Protein AF-A0A3E1QAW0-F1 (afdb_monomer_lite)

Organism: NCBI:txid387659

pLDDT: mean 72.99, std 16.0, range [41.44, 94.25]

Sequence (187 aa):
MKALLYLSSLFLLLCAGCNKDESNDSGGIPADYFLYFDISKVDGSFFENGSVELSDEMKMENGEIVPTGEIIHWVPMGKVEYLDDIDKTLTGTQCAGQSCLGDYIGFIFSMSPENIEYEEEDAYDINRYYLLRYQGDDTDTLRIRERFYTNPPSTDFTFFLNGQEKEILGEPTNFSLFSANYITIEK

Foldseek 3Di:
DDDDDDDDPPPDPDPPPDPPPPPPPVQAQWQFAFAWEQEAELVRHDDAFQQKWKWDWWDQDPNDTHRPDPDTDIFRWGWDQDDPDDRTTITFGADPDPPDPDRGTGDGDDTHRPDDPDDLVNWDWDWIKMWMAGPPGFIKIWIWIWTVNDVVIDIDIWIGGSNHTDDFPDDQPDDDSPRHGYTYYYD

Structure (mmCIF, N/CA/C/O backbone):
data_AF-A0A3E1QAW0-F1
#
_entry.id   AF-A0A3E1QAW0-F1
#
loop_
_atom_site.group_PDB
_atom_site.id
_atom_site.type_symbol
_atom_site.label_atom_id
_atom_site.label_alt_id
_atom_site.label_comp_id
_atom_site.label_asym_id
_atom_site.label_entity_id
_atom_site.label_seq_id
_atom_site.pdbx_PDB_ins_code
_atom_site.Cartn_x
_atom_site.Cartn_y
_atom_site.Cartn_z
_atom_site.occupancy
_atom_site.B_iso_or_equiv
_atom_site.auth_seq_id
_atom_site.auth_comp_id
_atom_site.auth_asym_id
_atom_site.auth_atom_id
_atom_site.pdbx_PDB_model_num
ATOM 1 N N . MET A 1 1 ? 32.879 -46.024 -75.382 1.00 41.44 1 MET A N 1
ATOM 2 C CA . MET A 1 1 ? 33.909 -45.976 -74.322 1.00 41.44 1 MET A CA 1
ATOM 3 C C . MET A 1 1 ? 33.810 -44.628 -73.620 1.00 41.44 1 MET A C 1
ATOM 5 O O . MET A 1 1 ? 33.945 -43.625 -74.297 1.00 41.44 1 MET A O 1
ATOM 9 N N . LYS A 1 2 ? 33.572 -44.661 -72.301 1.00 43.88 2 LYS A N 1
ATOM 10 C CA . LYS A 1 2 ? 33.827 -43.618 -71.284 1.00 43.88 2 LYS A CA 1
ATOM 11 C C . LYS A 1 2 ? 33.150 -42.238 -71.427 1.00 43.88 2 LYS A C 1
ATOM 13 O O . LYS A 1 2 ? 33.670 -41.358 -72.094 1.00 43.88 2 LYS A O 1
ATOM 18 N N . ALA A 1 3 ? 32.084 -42.047 -70.647 1.00 46.44 3 ALA A N 1
ATOM 19 C CA . ALA A 1 3 ? 31.726 -40.793 -69.964 1.00 46.44 3 ALA A CA 1
ATOM 20 C C . ALA A 1 3 ? 30.804 -41.171 -68.774 1.00 46.44 3 ALA A C 1
ATOM 22 O O . ALA A 1 3 ? 29.613 -41.377 -68.966 1.00 46.44 3 ALA A O 1
ATOM 23 N N . LEU A 1 4 ? 31.342 -41.695 -67.660 1.00 49.09 4 LEU A N 1
ATOM 24 C CA . LEU A 1 4 ? 31.594 -40.962 -66.397 1.00 49.09 4 LEU A CA 1
ATOM 25 C C . LEU A 1 4 ? 30.454 -39.965 -66.075 1.00 49.09 4 LEU A C 1
ATOM 27 O O . LEU A 1 4 ? 30.443 -38.881 -66.639 1.00 49.09 4 LEU A O 1
ATOM 31 N N . LEU A 1 5 ? 29.386 -40.312 -65.337 1.00 53.44 5 LEU A N 1
ATOM 32 C CA . LEU A 1 5 ? 29.296 -40.627 -63.890 1.00 53.44 5 LEU A CA 1
ATOM 33 C C . LEU A 1 5 ? 29.976 -39.584 -62.984 1.00 53.44 5 LEU A C 1
ATOM 35 O O . LEU A 1 5 ? 30.933 -39.920 -62.310 1.00 53.44 5 LEU A O 1
ATOM 39 N N . TYR A 1 6 ? 29.480 -38.342 -62.942 1.00 54.97 6 TYR A N 1
ATOM 40 C CA . TYR A 1 6 ? 29.741 -37.400 -61.837 1.00 54.97 6 TYR A CA 1
ATOM 41 C C . TYR A 1 6 ? 28.636 -36.337 -61.761 1.00 54.97 6 TYR A C 1
ATOM 43 O O . TYR A 1 6 ? 28.806 -35.222 -62.236 1.00 54.97 6 TYR A O 1
ATOM 51 N N . LEU A 1 7 ? 27.480 -36.674 -61.184 1.00 47.53 7 LEU A N 1
ATOM 52 C CA . LEU A 1 7 ? 26.478 -35.668 -60.806 1.00 47.53 7 LEU A CA 1
ATOM 53 C C . LEU A 1 7 ? 25.615 -36.180 -59.637 1.00 47.53 7 LEU A C 1
ATOM 55 O O . LEU A 1 7 ? 24.418 -36.385 -59.777 1.00 47.53 7 LEU A O 1
ATOM 59 N N . SER A 1 8 ? 26.238 -36.502 -58.497 1.00 49.78 8 SER A N 1
ATOM 60 C CA . SER A 1 8 ? 25.508 -37.049 -57.334 1.00 49.78 8 SER A CA 1
ATOM 61 C C . SER A 1 8 ? 26.132 -36.704 -55.972 1.00 49.78 8 SER A C 1
ATOM 63 O O . SER A 1 8 ? 25.894 -37.405 -54.992 1.00 49.78 8 SER A O 1
ATOM 65 N N . SER A 1 9 ? 26.947 -35.652 -55.869 1.00 49.22 9 SER A N 1
ATOM 66 C CA . SER A 1 9 ? 27.631 -35.331 -54.602 1.00 49.22 9 SER A CA 1
ATOM 67 C C . SER A 1 9 ? 27.619 -33.854 -54.205 1.00 49.22 9 SER A C 1
ATOM 69 O O . SER A 1 9 ? 28.276 -33.490 -53.237 1.00 49.22 9 SER A O 1
ATOM 71 N N . LEU A 1 10 ? 26.844 -32.999 -54.884 1.00 47.84 10 LEU A N 1
ATOM 72 C CA . LEU A 1 10 ? 26.818 -31.555 -54.611 1.00 47.84 10 LEU A CA 1
ATOM 73 C C . LEU A 1 10 ? 25.435 -31.036 -54.179 1.00 47.84 10 LEU A C 1
ATOM 75 O O . LEU A 1 10 ? 25.009 -29.970 -54.609 1.00 47.84 10 LEU A O 1
ATOM 79 N N . PHE A 1 11 ? 24.713 -31.801 -53.355 1.00 47.75 11 PHE A N 1
ATOM 80 C CA . PHE A 1 11 ? 23.412 -31.379 -52.807 1.00 47.75 11 PHE A CA 1
ATOM 81 C C . PHE A 1 11 ? 23.214 -31.776 -51.333 1.00 47.75 11 PHE A C 1
ATOM 83 O O . PHE A 1 11 ? 22.104 -32.058 -50.899 1.00 47.75 11 PHE A O 1
ATOM 90 N N . LEU A 1 12 ? 24.303 -31.835 -50.559 1.00 48.88 12 LEU A N 1
ATOM 91 C CA . LEU A 1 12 ? 24.291 -32.312 -49.166 1.00 48.88 12 LEU A CA 1
ATOM 92 C C . LEU A 1 12 ? 24.982 -31.352 -48.180 1.00 48.88 12 LEU A C 1
ATOM 94 O O . LEU A 1 12 ? 25.428 -31.768 -47.119 1.00 48.88 12 LEU A O 1
ATOM 98 N N . LEU A 1 13 ? 25.080 -30.062 -48.521 1.00 52.66 13 LEU A N 1
ATOM 99 C CA . LEU A 1 13 ? 25.842 -29.077 -47.735 1.00 52.66 13 LEU A CA 1
ATOM 100 C C . LEU A 1 13 ? 25.158 -27.702 -47.620 1.00 52.66 13 LEU A C 1
ATOM 102 O O . LEU A 1 13 ? 25.829 -26.677 -47.594 1.00 52.66 13 LEU A O 1
ATOM 106 N N . LEU A 1 14 ? 23.821 -27.667 -47.543 1.00 49.94 14 LEU A N 1
ATOM 107 C CA . LEU A 1 14 ? 23.064 -26.418 -47.329 1.00 49.94 14 LEU A CA 1
ATOM 108 C C . LEU A 1 14 ? 22.014 -26.476 -46.201 1.00 49.94 14 LEU A C 1
ATOM 110 O O . LEU A 1 14 ? 21.221 -25.553 -46.068 1.00 49.94 14 LEU A O 1
ATOM 114 N N . CYS A 1 15 ? 22.041 -27.492 -45.330 1.00 52.53 15 CYS A N 1
ATOM 115 C CA . CYS A 1 15 ? 21.180 -27.547 -44.133 1.00 52.53 15 CYS A CA 1
ATOM 116 C C . CYS A 1 15 ? 21.953 -27.357 -42.815 1.00 52.53 15 CYS A C 1
ATOM 118 O O . CYS A 1 15 ? 21.516 -27.834 -41.777 1.00 52.53 15 CYS A O 1
ATOM 120 N N . ALA A 1 16 ? 23.095 -26.664 -42.847 1.00 53.91 16 ALA A N 1
ATOM 121 C CA . ALA A 1 16 ? 23.785 -26.180 -41.644 1.00 53.91 16 ALA A CA 1
ATOM 122 C C . ALA A 1 16 ? 23.505 -24.681 -41.414 1.00 53.91 16 ALA A C 1
ATOM 124 O O . ALA A 1 16 ? 24.382 -23.920 -41.011 1.00 53.91 16 ALA A O 1
ATOM 125 N N . GLY A 1 17 ? 22.286 -24.242 -41.741 1.00 49.00 17 GLY A N 1
ATOM 126 C CA . GLY A 1 17 ? 21.801 -22.907 -41.417 1.00 49.00 17 GLY A CA 1
ATOM 127 C C . GLY A 1 17 ? 21.348 -22.876 -39.964 1.00 49.00 17 GLY A C 1
ATOM 128 O O . GLY A 1 17 ? 20.258 -23.342 -39.669 1.00 49.00 17 GLY A O 1
ATOM 129 N N . CYS A 1 18 ? 22.220 -22.355 -39.102 1.00 54.22 18 CYS A N 1
ATOM 130 C CA . CYS A 1 18 ? 21.931 -21.785 -37.787 1.00 54.22 18 CYS A CA 1
ATOM 131 C C . CYS A 1 18 ? 20.860 -22.499 -36.943 1.00 54.22 18 CYS A C 1
ATOM 133 O O . CYS A 1 18 ? 19.718 -22.051 -36.880 1.00 54.22 18 CYS A O 1
ATOM 135 N N . ASN A 1 19 ? 21.293 -23.461 -36.122 1.00 50.31 19 ASN A N 1
ATOM 136 C CA . ASN A 1 19 ? 20.816 -23.456 -34.739 1.00 50.31 19 ASN A CA 1
ATOM 137 C C . ASN A 1 19 ? 21.367 -22.166 -34.124 1.00 50.31 19 ASN A C 1
ATOM 139 O O . ASN A 1 19 ? 22.487 -22.142 -33.620 1.00 50.31 19 ASN A O 1
ATOM 143 N N . LYS A 1 20 ? 20.644 -21.053 -34.287 1.00 49.47 20 LYS A N 1
ATOM 144 C CA . LYS A 1 20 ? 20.780 -19.966 -33.329 1.00 49.47 20 LYS A CA 1
ATOM 145 C C . LYS A 1 20 ? 20.256 -20.592 -32.054 1.00 49.47 20 LYS A C 1
ATOM 147 O O . LYS A 1 20 ? 19.090 -20.977 -32.038 1.00 49.47 20 LYS A O 1
ATOM 152 N N . ASP A 1 21 ? 21.154 -20.820 -31.103 1.00 49.91 21 ASP A N 1
ATOM 153 C CA . ASP A 1 21 ? 20.799 -21.202 -29.750 1.00 49.91 21 ASP A CA 1
ATOM 154 C C . ASP A 1 21 ? 19.584 -20.355 -29.368 1.00 49.91 21 ASP A C 1
ATOM 156 O O . ASP A 1 21 ? 19.671 -19.127 -29.288 1.00 49.91 21 ASP A O 1
ATOM 160 N N . GLU A 1 22 ? 18.418 -20.997 -29.282 1.00 46.72 22 GLU A N 1
ATOM 161 C CA . GLU A 1 22 ? 17.308 -20.439 -28.535 1.00 46.72 22 GLU A CA 1
ATOM 162 C C . GLU A 1 22 ? 17.886 -20.345 -27.131 1.00 46.72 22 GLU A C 1
ATOM 164 O O . GLU A 1 22 ? 18.025 -21.359 -26.439 1.00 46.72 22 GLU A O 1
ATOM 169 N N . SER A 1 23 ? 18.367 -19.153 -26.760 1.00 51.06 23 SER A N 1
ATOM 170 C CA . SER A 1 23 ? 18.580 -18.856 -25.363 1.00 51.06 23 SER A CA 1
ATOM 171 C C . SER A 1 23 ? 17.227 -19.137 -24.740 1.00 51.06 23 SER A C 1
ATOM 173 O O . SER A 1 23 ? 16.243 -18.435 -24.966 1.00 51.06 23 SER A O 1
ATOM 175 N N . ASN A 1 24 ? 17.153 -20.238 -23.999 1.00 45.94 24 ASN A N 1
ATOM 176 C CA . ASN A 1 24 ? 16.204 -20.337 -22.919 1.00 45.94 24 ASN A CA 1
ATOM 177 C C . ASN A 1 24 ? 16.652 -19.271 -21.916 1.00 45.94 24 ASN A C 1
ATOM 179 O O . ASN A 1 24 ? 17.194 -19.600 -20.864 1.00 45.94 24 ASN A O 1
ATOM 183 N N . ASP A 1 25 ? 16.441 -17.997 -22.252 1.00 50.78 25 ASP A N 1
ATOM 184 C CA . ASP A 1 25 ? 16.123 -16.995 -21.259 1.00 50.78 25 ASP A CA 1
ATOM 185 C C . ASP A 1 25 ? 14.795 -17.474 -20.696 1.00 50.78 25 ASP A C 1
ATOM 187 O O . ASP A 1 25 ? 13.708 -17.079 -21.118 1.00 50.78 25 ASP A O 1
ATOM 191 N N . SER A 1 26 ? 14.883 -18.454 -19.795 1.00 46.16 26 SER A N 1
ATOM 192 C CA . SER A 1 26 ? 13.830 -18.732 -18.851 1.00 46.16 26 SER A CA 1
ATOM 193 C C . SER A 1 26 ? 13.758 -17.466 -18.019 1.00 46.16 26 SER A C 1
ATOM 195 O O . SER A 1 26 ? 14.411 -17.383 -16.979 1.00 46.16 26 SER A O 1
ATOM 197 N N . GLY A 1 27 ? 13.058 -16.452 -18.543 1.00 49.91 27 GLY A N 1
ATOM 198 C CA . GLY A 1 27 ? 12.677 -15.273 -17.789 1.00 49.91 27 GLY A CA 1
ATOM 199 C C . GLY A 1 27 ? 12.203 -15.802 -16.451 1.00 49.91 27 GLY A C 1
ATOM 200 O O . GLY A 1 27 ? 11.361 -16.708 -16.425 1.00 49.91 27 GLY A O 1
ATOM 201 N N . GLY A 1 28 ? 12.894 -15.398 -15.384 1.00 55.38 28 GLY A N 1
ATOM 202 C CA . GLY A 1 28 ? 12.728 -16.012 -14.078 1.00 55.38 28 GLY A CA 1
ATOM 203 C C . GLY A 1 28 ? 11.257 -16.051 -13.688 1.00 55.38 28 GLY A C 1
ATOM 204 O O . GLY A 1 28 ? 10.442 -15.267 -14.184 1.00 55.38 28 GLY A O 1
ATOM 205 N N . ILE A 1 29 ? 10.904 -16.985 -12.806 1.00 57.28 29 ILE A N 1
ATOM 206 C CA . ILE A 1 29 ? 9.557 -17.009 -12.237 1.00 57.28 29 ILE A CA 1
ATOM 207 C C . ILE A 1 29 ? 9.310 -15.615 -11.636 1.00 57.28 29 ILE A C 1
ATOM 209 O O . ILE A 1 29 ? 10.170 -15.141 -10.892 1.00 57.28 29 ILE A O 1
ATOM 213 N N . PRO A 1 30 ? 8.214 -14.921 -11.995 1.00 62.06 30 PRO A N 1
ATOM 214 C CA . PRO A 1 30 ? 7.928 -13.623 -11.410 1.00 62.06 30 PRO A CA 1
ATOM 215 C C . PRO A 1 30 ? 7.788 -13.788 -9.898 1.00 62.06 30 PRO A C 1
ATOM 217 O O . PRO A 1 30 ? 7.033 -14.643 -9.431 1.00 62.06 30 PRO A O 1
ATOM 220 N N . ALA A 1 31 ? 8.546 -12.993 -9.152 1.00 70.75 31 ALA A N 1
ATOM 221 C CA . ALA A 1 31 ? 8.436 -12.934 -7.708 1.00 70.75 31 ALA A CA 1
ATOM 222 C C . ALA A 1 31 ? 7.294 -11.990 -7.334 1.00 70.75 31 ALA A C 1
ATOM 224 O O . ALA A 1 31 ? 7.283 -10.831 -7.758 1.00 70.75 31 ALA A O 1
ATOM 225 N N . ASP A 1 32 ? 6.357 -12.487 -6.529 1.00 74.50 32 ASP A N 1
ATOM 226 C CA . ASP A 1 32 ? 5.313 -11.665 -5.924 1.00 74.50 32 ASP A CA 1
ATOM 227 C C . ASP A 1 32 ? 5.876 -10.983 -4.676 1.00 74.50 32 ASP A C 1
ATOM 229 O O . ASP A 1 32 ? 6.284 -11.643 -3.716 1.00 74.50 32 ASP A O 1
ATOM 233 N N . TYR A 1 33 ? 5.872 -9.651 -4.669 1.00 77.62 33 TYR A N 1
ATOM 234 C CA . TYR A 1 33 ? 6.281 -8.879 -3.501 1.00 77.62 33 TYR A CA 1
ATOM 235 C C . TYR A 1 33 ? 5.061 -8.473 -2.685 1.00 77.62 33 TYR A C 1
ATOM 237 O O . TYR A 1 33 ? 4.184 -7.744 -3.157 1.00 77.62 33 TYR A O 1
ATOM 245 N N . PHE A 1 34 ? 5.035 -8.928 -1.433 1.00 79.25 34 PHE A N 1
ATOM 246 C CA . PHE A 1 34 ? 3.945 -8.677 -0.499 1.00 79.25 34 PHE A CA 1
ATOM 247 C C . PHE A 1 34 ? 4.233 -7.463 0.393 1.00 79.25 34 PHE A C 1
ATOM 249 O O . PHE A 1 34 ? 5.310 -7.333 0.988 1.00 79.25 34 PHE A O 1
ATOM 256 N N . LEU A 1 35 ? 3.229 -6.602 0.517 1.00 80.44 35 LEU A N 1
ATOM 257 C CA . LEU A 1 35 ? 3.166 -5.460 1.417 1.00 80.44 35 LEU A CA 1
ATOM 258 C C . LEU A 1 35 ? 2.133 -5.720 2.512 1.00 80.44 35 LEU A C 1
ATOM 260 O O . LEU A 1 35 ? 0.981 -6.053 2.241 1.00 80.44 35 LEU A O 1
ATOM 264 N N . TYR A 1 36 ? 2.547 -5.531 3.753 1.00 81.00 36 TYR A N 1
ATOM 265 C CA . TYR A 1 36 ? 1.729 -5.646 4.946 1.00 81.00 36 TYR A CA 1
ATOM 266 C C . TYR A 1 36 ? 1.620 -4.276 5.609 1.00 81.00 36 TYR A C 1
ATOM 268 O O . TYR A 1 36 ? 2.594 -3.526 5.697 1.00 81.00 36 TYR A O 1
ATOM 276 N N . PHE A 1 37 ? 0.431 -3.952 6.104 1.00 80.19 37 PHE A N 1
ATOM 277 C CA . PHE A 1 37 ? 0.182 -2.677 6.767 1.00 80.19 37 PHE A CA 1
ATOM 278 C C . PHE A 1 37 ? 0.018 -2.889 8.271 1.00 80.19 37 PHE A C 1
ATOM 280 O O . PHE A 1 37 ? -0.872 -3.614 8.694 1.00 80.19 37 PHE A O 1
ATOM 287 N N . ASP A 1 38 ? 0.839 -2.248 9.086 1.00 81.19 38 ASP A N 1
ATOM 288 C CA . ASP A 1 38 ? 0.678 -2.175 10.539 1.00 81.19 38 ASP A CA 1
ATOM 289 C C . ASP A 1 38 ? -0.088 -0.880 10.852 1.00 81.19 38 ASP A C 1
ATOM 291 O O . ASP A 1 38 ? 0.496 0.197 10.971 1.00 81.19 38 ASP A O 1
ATOM 295 N N . ILE A 1 39 ? -1.423 -0.960 10.840 1.00 80.12 39 ILE A N 1
ATOM 296 C CA . ILE A 1 39 ? -2.302 0.205 11.013 1.00 80.12 39 ILE A CA 1
ATOM 297 C C . ILE A 1 39 ? -2.907 0.170 12.413 1.00 80.12 39 ILE A C 1
ATOM 299 O O . ILE A 1 39 ? -3.701 -0.719 12.741 1.00 80.12 39 ILE A O 1
ATOM 303 N N . SER A 1 40 ? -2.585 1.176 13.217 1.00 80.19 40 SER A N 1
ATOM 304 C CA . SER A 1 40 ? -3.136 1.372 14.554 1.00 80.19 40 SER A CA 1
ATOM 305 C C . SER A 1 40 ? -3.895 2.691 14.637 1.00 80.19 40 SER A C 1
ATOM 307 O O . SER A 1 40 ? -3.643 3.640 13.892 1.00 80.19 40 SER A O 1
ATOM 309 N N . LYS A 1 41 ? -4.866 2.752 15.545 1.00 83.56 41 LYS A N 1
ATOM 310 C CA . LYS A 1 41 ? -5.509 4.012 15.907 1.00 83.56 41 LYS A CA 1
ATOM 311 C C . LYS A 1 41 ? -4.603 4.794 16.860 1.00 83.56 41 LYS A C 1
ATOM 313 O O . LYS A 1 41 ? -3.810 4.197 17.584 1.00 83.56 41 LYS A O 1
ATOM 318 N N . VAL A 1 42 ? -4.774 6.111 16.948 1.00 82.31 42 VAL A N 1
ATOM 319 C CA . VAL A 1 42 ? -4.039 7.004 17.870 1.00 82.31 42 VAL A CA 1
ATOM 320 C C . VAL A 1 42 ? -4.149 6.564 19.336 1.00 82.31 42 VAL A C 1
ATOM 322 O O . VAL A 1 42 ? -3.255 6.831 20.135 1.00 82.31 42 VAL A O 1
ATOM 325 N N . ASP A 1 43 ? -5.229 5.877 19.712 1.00 82.56 43 ASP A N 1
ATOM 326 C CA . ASP A 1 43 ? -5.406 5.317 21.058 1.00 82.56 43 ASP A CA 1
ATOM 327 C C . ASP A 1 43 ? -4.683 3.971 21.282 1.00 82.56 43 ASP A C 1
ATOM 329 O O . ASP A 1 43 ? -4.780 3.390 22.364 1.00 82.56 43 ASP A O 1
ATOM 333 N N . GLY A 1 44 ? -3.957 3.477 20.276 1.00 78.06 44 GLY A N 1
ATOM 334 C CA . GLY A 1 44 ? -3.250 2.199 20.268 1.00 78.06 44 GLY A CA 1
ATOM 335 C C . GLY A 1 44 ? -4.143 0.987 19.996 1.00 78.06 44 GLY A C 1
ATOM 336 O O . GLY A 1 44 ? -3.643 -0.138 19.979 1.00 78.06 44 GLY A O 1
ATOM 337 N N . SER A 1 45 ? -5.453 1.174 19.796 1.00 80.38 45 SER A N 1
ATOM 338 C CA . SER A 1 45 ? -6.351 0.087 19.406 1.00 80.38 45 SER A CA 1
ATOM 339 C C . SER A 1 45 ? -6.230 -0.243 17.918 1.00 80.38 45 SER A C 1
ATOM 341 O O . SER A 1 45 ? -5.769 0.557 17.105 1.00 80.38 45 SER A O 1
ATOM 343 N N . PHE A 1 46 ? -6.668 -1.444 17.550 1.00 79.12 46 PHE A N 1
ATOM 344 C CA . PHE A 1 46 ? -6.631 -1.909 16.168 1.00 79.12 46 PHE A CA 1
ATOM 345 C C . PHE A 1 46 ? -7.947 -1.628 15.436 1.00 79.12 46 PHE A C 1
ATOM 347 O O . PHE A 1 46 ? -9.004 -1.395 16.037 1.00 79.12 46 PHE A O 1
ATOM 354 N N . PHE A 1 47 ? -7.873 -1.658 14.111 1.00 83.94 47 PHE A N 1
ATOM 355 C CA . PHE A 1 47 ? -9.044 -1.713 13.248 1.00 83.94 47 PHE A CA 1
ATOM 356 C C . PHE A 1 47 ? -9.673 -3.115 13.277 1.00 83.94 47 PHE A C 1
ATOM 358 O O . PHE A 1 47 ? -8.982 -4.122 13.424 1.00 83.94 47 PHE A O 1
ATOM 365 N N . GLU A 1 48 ? -10.999 -3.172 13.154 1.00 85.75 48 GLU A N 1
ATOM 366 C CA . GLU A 1 48 ? -11.741 -4.432 13.049 1.00 85.75 48 GLU A CA 1
ATOM 367 C C . GLU A 1 48 ? -11.542 -5.062 11.660 1.00 85.75 48 GLU A C 1
ATOM 369 O O . GLU A 1 48 ? -11.288 -4.356 10.676 1.00 85.75 48 GLU A O 1
ATOM 374 N N . ASN A 1 49 ? -11.722 -6.379 11.543 1.00 85.69 49 ASN A N 1
ATOM 375 C CA . ASN A 1 49 ? -11.681 -7.066 10.247 1.00 85.69 49 ASN A CA 1
ATOM 376 C C . ASN A 1 49 ? -12.667 -6.446 9.246 1.00 85.69 49 ASN A C 1
ATOM 378 O O . ASN A 1 49 ? -13.849 -6.288 9.549 1.00 85.69 49 ASN A O 1
ATOM 382 N N . GLY A 1 50 ? -12.182 -6.113 8.047 1.00 87.00 50 GLY A N 1
ATOM 383 C CA . GLY A 1 50 ? -12.978 -5.508 6.978 1.00 87.00 50 GLY A CA 1
ATOM 384 C C . GLY A 1 50 ? -13.328 -4.034 7.196 1.00 87.00 50 GLY A C 1
ATOM 385 O O . GLY A 1 50 ? -14.103 -3.485 6.419 1.00 87.00 50 GLY A O 1
ATOM 386 N N . SER A 1 51 ? -12.807 -3.385 8.244 1.00 88.25 51 SER A N 1
ATOM 387 C CA . SER A 1 51 ? -13.097 -1.969 8.527 1.00 88.25 51 SER A CA 1
ATOM 388 C C . SER A 1 51 ? -12.182 -0.980 7.799 1.00 88.25 51 SER A C 1
ATOM 390 O O . SER A 1 51 ? -12.504 0.208 7.743 1.00 88.25 51 SER A O 1
ATOM 392 N N . VAL A 1 52 ? -11.076 -1.472 7.236 1.00 89.25 52 VAL A N 1
ATOM 393 C CA . VAL A 1 52 ? -10.194 -0.742 6.319 1.00 89.25 52 VAL A CA 1
ATOM 394 C C . VAL A 1 52 ? -10.338 -1.367 4.939 1.00 89.25 52 VAL A C 1
ATOM 396 O O . VAL A 1 52 ? -10.375 -2.591 4.816 1.00 89.25 52 VAL A O 1
ATOM 399 N N . GLU A 1 53 ? -10.422 -0.544 3.904 1.00 91.50 53 GLU A N 1
ATOM 400 C CA . GLU A 1 53 ? -10.532 -0.992 2.519 1.00 91.50 53 GLU A CA 1
ATOM 401 C C . GLU A 1 53 ? -9.430 -0.369 1.666 1.00 91.50 53 GLU A C 1
ATOM 403 O O . GLU A 1 53 ? -9.105 0.810 1.816 1.00 91.50 53 GLU A O 1
ATOM 408 N N . LEU A 1 54 ? -8.888 -1.158 0.742 1.00 92.00 54 LEU A N 1
ATOM 409 C CA . LEU A 1 54 ? -7.899 -0.721 -0.240 1.00 92.00 54 LEU A CA 1
ATOM 410 C C . LEU A 1 54 ? -8.569 -0.561 -1.606 1.00 92.00 54 LEU A C 1
ATOM 412 O O . LEU A 1 54 ? -9.390 -1.402 -1.982 1.00 92.00 54 LEU A O 1
ATOM 416 N N . SER A 1 55 ? -8.225 0.489 -2.347 1.00 93.25 55 SER A N 1
ATOM 417 C CA . SER A 1 55 ? -8.655 0.632 -3.740 1.00 93.25 55 SER A CA 1
ATOM 418 C C . SER A 1 55 ? -7.863 -0.268 -4.696 1.00 93.25 55 SER A C 1
ATOM 420 O O . SER A 1 55 ? -6.807 -0.805 -4.360 1.00 93.25 55 SER A O 1
ATOM 422 N N . ASP A 1 56 ? -8.331 -0.355 -5.937 1.00 91.62 56 ASP A N 1
ATOM 423 C CA . ASP A 1 56 ? -7.505 -0.700 -7.089 1.00 91.62 56 ASP A CA 1
ATOM 424 C C . ASP A 1 56 ? -6.430 0.367 -7.377 1.00 91.62 56 ASP A C 1
ATOM 426 O O . ASP A 1 56 ? -6.375 1.421 -6.733 1.00 91.62 56 ASP A O 1
ATOM 430 N N . GLU A 1 57 ? -5.531 0.069 -8.323 1.00 91.88 57 GLU A N 1
ATOM 431 C CA . GLU A 1 57 ? -4.477 1.000 -8.725 1.00 91.88 57 GLU A CA 1
ATOM 432 C C . GLU A 1 57 ? -5.091 2.278 -9.317 1.00 91.88 57 GLU A C 1
ATOM 434 O O . GLU A 1 57 ? -5.922 2.257 -10.230 1.00 91.88 57 GLU A O 1
ATOM 439 N N . MET A 1 58 ? -4.632 3.407 -8.798 1.00 94.25 58 MET A N 1
ATOM 440 C CA . MET A 1 58 ? -4.976 4.757 -9.207 1.00 94.25 58 MET A CA 1
ATOM 441 C C . MET A 1 58 ? -3.810 5.361 -9.990 1.00 94.25 58 MET A C 1
ATOM 443 O O . MET A 1 58 ? -2.643 5.017 -9.781 1.00 94.25 58 MET A O 1
ATOM 447 N N . LYS A 1 59 ? -4.108 6.326 -10.858 1.00 92.81 59 LYS A N 1
ATOM 448 C CA . LYS A 1 59 ? -3.106 7.048 -11.649 1.00 92.81 59 LYS A CA 1
ATOM 449 C C . LYS A 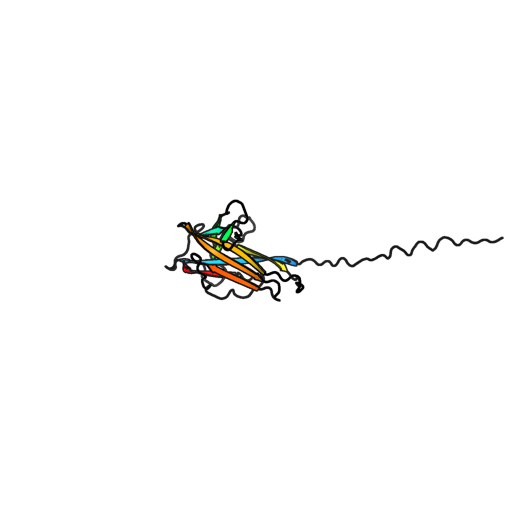1 59 ? -3.121 8.538 -11.324 1.00 92.81 59 LYS A C 1
ATOM 451 O O . LYS A 1 59 ? -4.141 9.086 -10.918 1.00 92.81 59 LYS A O 1
ATOM 456 N N . MET A 1 60 ? -1.989 9.198 -11.547 1.00 93.81 60 MET A N 1
ATOM 457 C CA . MET A 1 60 ? -1.892 10.654 -11.469 1.00 93.81 60 MET A CA 1
ATOM 458 C C . MET A 1 60 ? -2.219 11.265 -12.837 1.00 93.81 60 MET A C 1
ATOM 460 O O . MET A 1 60 ? -1.518 11.004 -13.815 1.00 93.81 60 MET A O 1
ATOM 464 N N . GLU A 1 61 ? -3.247 12.103 -12.913 1.00 93.12 61 GLU A N 1
ATOM 465 C CA . GLU A 1 61 ? -3.639 12.827 -14.123 1.00 93.12 61 GLU A CA 1
ATOM 466 C C . GLU A 1 61 ? -3.842 14.308 -13.786 1.00 93.12 61 GLU A C 1
ATOM 468 O O . GLU A 1 61 ? -4.616 14.656 -12.904 1.00 93.12 61 GLU A O 1
ATOM 473 N N . ASN A 1 62 ? -3.109 15.201 -14.460 1.00 93.62 62 ASN A N 1
ATOM 474 C CA . ASN A 1 62 ? -3.176 16.655 -14.235 1.00 93.62 62 ASN A CA 1
ATOM 475 C C . ASN A 1 62 ? -2.967 17.104 -12.769 1.00 93.62 62 ASN A C 1
ATOM 477 O O . ASN A 1 62 ? -3.447 18.162 -12.373 1.00 93.62 62 ASN A O 1
ATOM 481 N N . GLY A 1 63 ? -2.212 16.332 -11.981 1.00 89.69 63 GLY A N 1
ATOM 482 C CA . GLY A 1 63 ? -1.956 16.619 -10.564 1.00 89.69 63 GLY A CA 1
ATOM 483 C C . GLY A 1 63 ? -3.025 16.088 -9.605 1.00 89.69 63 GLY A C 1
ATOM 484 O O . GLY A 1 63 ? -2.931 16.344 -8.408 1.00 89.69 63 GLY A O 1
ATOM 485 N N . GLU A 1 64 ? -4.003 15.336 -10.109 1.00 92.19 64 GLU A N 1
ATOM 486 C CA . GLU A 1 64 ? -5.046 14.685 -9.321 1.00 92.19 64 GLU A CA 1
ATOM 487 C C . GLU A 1 64 ? -4.912 13.159 -9.396 1.00 92.19 64 GLU A C 1
ATOM 489 O O . GLU A 1 64 ? -4.520 12.597 -10.421 1.00 92.19 64 GLU A O 1
ATOM 494 N N . ILE A 1 65 ? -5.245 12.477 -8.298 1.00 92.69 65 ILE A N 1
ATOM 495 C CA . ILE A 1 65 ? -5.314 11.014 -8.261 1.00 92.69 65 ILE A CA 1
ATOM 496 C C . ILE A 1 65 ? -6.686 10.605 -8.775 1.00 92.69 65 ILE A C 1
ATOM 498 O O . ILE A 1 65 ? -7.706 10.945 -8.176 1.00 92.69 65 ILE A O 1
ATOM 502 N N . VAL A 1 66 ? -6.705 9.866 -9.878 1.00 93.75 66 VAL A N 1
ATOM 503 C CA . VAL A 1 66 ? -7.932 9.427 -10.540 1.00 93.75 66 VAL A CA 1
ATOM 504 C C . VAL A 1 66 ? -7.941 7.906 -10.715 1.00 93.75 66 VAL A C 1
ATOM 506 O O . VAL A 1 66 ? -6.871 7.293 -10.819 1.00 93.75 66 VAL A O 1
ATOM 509 N N . PRO A 1 67 ? -9.126 7.271 -10.748 1.00 93.69 67 PRO A N 1
ATOM 510 C CA . PRO A 1 67 ? -9.229 5.837 -10.992 1.00 93.69 67 PRO A CA 1
ATOM 511 C C . PRO A 1 67 ? -8.653 5.461 -12.362 1.00 93.69 67 PRO A C 1
ATOM 513 O O . PRO A 1 67 ? -8.730 6.233 -13.324 1.00 93.69 67 PRO A O 1
ATOM 516 N N . THR A 1 68 ? -8.082 4.262 -12.468 1.00 90.94 68 THR A N 1
ATOM 517 C CA . THR A 1 68 ? -7.674 3.704 -13.767 1.00 90.94 68 THR A CA 1
ATOM 518 C C . THR A 1 68 ? -8.871 3.168 -14.564 1.00 90.94 68 THR A C 1
ATOM 520 O O . THR A 1 68 ? -8.835 3.197 -15.795 1.00 90.94 68 THR A O 1
ATOM 523 N N . GLY A 1 69 ? -9.940 2.741 -13.880 1.00 89.50 69 GLY A N 1
ATOM 524 C CA . GLY A 1 69 ? -11.216 2.301 -14.457 1.00 89.50 69 GLY A CA 1
ATOM 525 C C . GLY A 1 69 ? -12.369 3.306 -14.304 1.00 89.50 69 GLY A C 1
ATOM 526 O O . GLY A 1 69 ? -12.190 4.431 -13.851 1.00 89.50 69 GLY A O 1
ATOM 527 N N . GLU A 1 70 ? -13.585 2.897 -14.684 1.00 89.75 70 GLU A N 1
ATOM 528 C CA . GLU A 1 70 ? -14.796 3.733 -14.543 1.00 89.75 70 GLU A CA 1
ATOM 529 C C . GLU A 1 70 ? -15.277 3.866 -13.089 1.00 89.75 70 GLU A C 1
ATOM 531 O O . GLU A 1 70 ? -15.928 4.849 -12.733 1.00 89.75 70 GLU A O 1
ATOM 536 N N . ILE A 1 71 ? -14.980 2.869 -12.253 1.00 91.88 71 ILE A N 1
ATOM 537 C CA . ILE A 1 71 ? -15.383 2.797 -10.848 1.00 91.88 71 ILE A CA 1
ATOM 538 C C . ILE A 1 71 ? -14.186 2.389 -9.993 1.00 91.88 71 ILE A C 1
ATOM 540 O O . ILE A 1 71 ? -13.336 1.637 -10.456 1.00 91.88 71 ILE A O 1
ATOM 544 N N . ILE A 1 72 ? -14.146 2.868 -8.748 1.00 93.12 72 ILE A N 1
ATOM 545 C CA . ILE A 1 72 ? -13.144 2.434 -7.768 1.00 93.12 72 ILE A CA 1
ATOM 546 C C . ILE A 1 72 ? -13.610 1.121 -7.151 1.00 93.12 72 ILE A C 1
ATOM 548 O O . ILE A 1 72 ? -14.718 1.044 -6.603 1.00 93.12 72 ILE A O 1
ATOM 552 N N . HIS A 1 73 ? -12.754 0.109 -7.207 1.00 92.31 73 HIS A N 1
ATOM 553 C CA . HIS A 1 73 ? -13.000 -1.170 -6.559 1.00 92.31 73 HIS A CA 1
ATOM 554 C C . HIS A 1 73 ? -12.373 -1.179 -5.170 1.00 92.31 73 HIS A C 1
ATOM 556 O O . HIS A 1 73 ? -11.165 -1.053 -5.030 1.00 92.31 73 HIS A O 1
ATOM 562 N N . TRP A 1 74 ? -13.204 -1.354 -4.144 1.00 91.44 74 TRP A N 1
ATOM 563 C CA . TRP A 1 74 ? -12.756 -1.428 -2.756 1.00 91.44 74 TRP A CA 1
ATOM 564 C C . TRP A 1 74 ? -12.676 -2.880 -2.306 1.00 91.44 74 TRP A C 1
ATOM 566 O O . TRP A 1 74 ? -13.654 -3.625 -2.410 1.00 91.44 74 TRP A O 1
ATOM 576 N N . VAL A 1 75 ? -11.510 -3.277 -1.809 1.00 89.56 75 VAL A N 1
ATOM 577 C CA . VAL A 1 75 ? -11.262 -4.607 -1.259 1.00 89.56 75 VAL A CA 1
ATOM 578 C C . VAL A 1 75 ? -11.160 -4.485 0.258 1.00 89.56 75 VAL A C 1
ATOM 580 O O . VAL A 1 75 ? -10.282 -3.762 0.739 1.00 89.56 75 VAL A O 1
ATOM 583 N N . PRO A 1 76 ? -12.019 -5.181 1.026 1.00 89.44 76 PRO A N 1
ATOM 584 C CA . PRO A 1 76 ? -11.910 -5.184 2.473 1.00 89.44 76 PRO A CA 1
ATOM 585 C C . PRO A 1 76 ? -10.593 -5.830 2.878 1.00 89.44 76 PRO A C 1
ATOM 587 O O . PRO A 1 76 ? -10.231 -6.917 2.417 1.00 89.44 76 PRO A O 1
ATOM 590 N N . MET A 1 77 ? -9.886 -5.143 3.760 1.00 88.31 77 MET A N 1
ATOM 591 C CA . MET A 1 77 ? -8.667 -5.637 4.356 1.00 88.31 77 MET A CA 1
ATOM 592 C C . MET A 1 77 ? -8.969 -6.210 5.736 1.00 88.31 77 MET A C 1
ATOM 594 O O . MET A 1 77 ? -9.844 -5.724 6.458 1.00 88.31 77 MET A O 1
ATOM 598 N N . GLY A 1 78 ? -8.242 -7.246 6.124 1.00 84.38 78 GLY A N 1
ATOM 599 C CA . GLY A 1 78 ? -8.401 -7.864 7.430 1.00 84.38 78 GLY A CA 1
ATOM 600 C C . GLY A 1 78 ? -7.097 -8.048 8.161 1.00 84.38 78 GLY A C 1
ATOM 601 O O . GLY A 1 78 ? -6.009 -7.938 7.600 1.00 84.38 78 GLY A O 1
ATOM 602 N N . LYS A 1 79 ? -7.265 -8.325 9.445 1.00 77.44 79 LYS A N 1
ATOM 603 C CA . LYS A 1 79 ? -6.225 -8.541 10.426 1.00 77.44 79 LYS A CA 1
ATOM 604 C C . LYS A 1 79 ? -5.566 -9.903 10.185 1.00 77.44 79 LYS A C 1
ATOM 606 O O . LYS A 1 79 ? -6.206 -10.940 10.335 1.00 77.44 79 LYS A O 1
ATOM 611 N N . VAL A 1 80 ? -4.286 -9.905 9.841 1.00 67.31 80 VAL A N 1
ATOM 612 C CA . VAL A 1 80 ? -3.383 -11.050 9.950 1.00 67.31 80 VAL A CA 1
ATOM 613 C C . VAL A 1 80 ? -2.700 -10.947 11.308 1.00 67.31 80 VAL A C 1
ATOM 615 O O . VAL A 1 80 ? -1.949 -10.010 11.585 1.00 67.31 80 VAL A O 1
ATOM 618 N N . GLU A 1 81 ? -2.996 -11.907 12.170 1.00 64.31 81 GLU A N 1
ATOM 619 C CA . GLU A 1 81 ? -2.329 -12.095 13.451 1.00 64.31 81 GLU A CA 1
ATOM 620 C C . GLU A 1 81 ? -1.279 -13.194 13.237 1.00 64.31 81 GLU A C 1
ATOM 622 O O . GLU A 1 81 ? -1.668 -14.329 12.987 1.00 64.31 81 GLU A O 1
ATOM 627 N N . TYR A 1 82 ? 0.012 -12.851 13.335 1.00 58.25 82 TYR A N 1
ATOM 628 C CA . TYR A 1 82 ? 1.221 -13.700 13.237 1.00 58.25 82 TYR A CA 1
ATOM 629 C C . TYR A 1 82 ? 2.013 -13.705 11.917 1.00 58.25 82 TYR A C 1
ATOM 631 O O . TYR A 1 82 ? 1.661 -14.358 10.938 1.00 58.25 82 TYR A O 1
ATOM 639 N N . LEU A 1 83 ? 3.209 -13.114 11.996 1.00 52.88 83 LEU A N 1
ATOM 640 C CA . LEU A 1 83 ? 4.449 -13.634 11.416 1.00 52.88 83 LEU A CA 1
ATOM 641 C C . LEU A 1 83 ? 5.469 -13.619 12.573 1.00 52.88 83 LEU A C 1
ATOM 643 O O . LEU A 1 83 ? 5.719 -12.552 13.119 1.00 52.88 83 LEU A O 1
ATOM 647 N N . ASP A 1 84 ? 5.922 -14.798 13.008 1.00 48.44 84 ASP A N 1
ATOM 648 C CA . ASP A 1 84 ? 6.860 -15.111 14.111 1.00 48.44 84 ASP A CA 1
ATOM 649 C C . ASP A 1 84 ? 7.533 -13.957 14.910 1.00 48.44 84 ASP A C 1
ATOM 651 O O . ASP A 1 84 ? 8.169 -13.062 14.359 1.00 48.44 84 ASP A O 1
ATOM 655 N N . ASP A 1 85 ? 7.489 -14.077 16.248 1.00 47.59 85 ASP A N 1
ATOM 656 C CA . ASP A 1 85 ? 8.249 -13.327 17.280 1.00 47.59 85 ASP A CA 1
ATOM 657 C C . ASP A 1 85 ? 8.111 -11.791 17.336 1.00 47.59 85 ASP A C 1
ATOM 659 O O . ASP A 1 85 ? 8.783 -11.132 18.137 1.00 47.59 85 ASP A O 1
ATOM 663 N N . ILE A 1 86 ? 7.195 -11.199 16.571 1.00 51.75 86 ILE A N 1
ATOM 664 C CA . ILE A 1 86 ? 6.859 -9.777 16.672 1.00 51.75 86 ILE A CA 1
ATOM 665 C C . ILE A 1 86 ? 5.346 -9.669 16.881 1.00 51.75 86 ILE A C 1
ATOM 667 O O . ILE A 1 86 ? 4.576 -10.042 16.001 1.00 51.75 86 ILE A O 1
ATOM 671 N N . ASP A 1 87 ? 4.914 -9.175 18.047 1.00 51.69 87 ASP A N 1
ATOM 672 C CA . ASP A 1 87 ? 3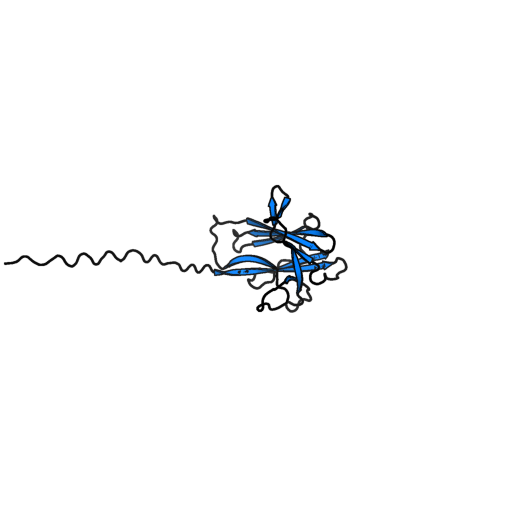.503 -8.949 18.406 1.00 51.69 87 ASP A CA 1
ATOM 673 C C . ASP A 1 87 ? 2.876 -7.843 17.532 1.00 51.69 87 ASP A C 1
ATOM 675 O O . ASP A 1 87 ? 2.584 -6.740 17.996 1.00 51.69 87 ASP A O 1
ATOM 679 N N . LYS A 1 88 ? 2.705 -8.107 16.235 1.00 58.59 88 LYS A N 1
ATOM 680 C CA . LYS A 1 88 ? 2.150 -7.168 15.266 1.00 58.59 88 LYS A CA 1
ATOM 681 C C . LYS A 1 88 ? 0.898 -7.718 14.623 1.00 58.59 88 LYS A C 1
ATOM 683 O O . LYS A 1 88 ? 0.798 -8.875 14.222 1.00 58.59 88 LYS A O 1
ATOM 688 N N . THR A 1 89 ? -0.065 -6.822 14.537 1.00 60.28 89 THR A N 1
ATOM 689 C CA . THR A 1 89 ? -1.295 -6.992 13.793 1.00 60.28 89 THR A CA 1
ATOM 690 C C . THR A 1 89 ? -1.082 -6.375 12.420 1.00 60.28 89 THR A C 1
ATOM 692 O O . THR A 1 89 ? -0.785 -5.189 12.334 1.00 60.28 89 THR A O 1
ATOM 695 N N . LEU A 1 90 ? -1.252 -7.150 11.354 1.00 70.81 90 LEU A N 1
ATOM 696 C CA . LEU A 1 90 ? -1.078 -6.658 9.990 1.00 70.81 90 LEU A CA 1
ATOM 697 C C . LEU A 1 90 ? -2.416 -6.600 9.276 1.00 70.81 90 LEU A C 1
ATOM 699 O O . LEU A 1 90 ? -3.285 -7.420 9.523 1.00 70.81 90 LEU A O 1
ATOM 703 N N . THR A 1 91 ? -2.582 -5.661 8.363 1.00 78.19 91 THR A N 1
ATOM 704 C CA . THR A 1 91 ? -3.766 -5.538 7.524 1.00 78.19 91 THR A CA 1
ATOM 705 C C . THR A 1 91 ? -3.393 -6.007 6.120 1.00 78.19 91 THR A C 1
ATOM 707 O O . THR A 1 91 ? -2.423 -5.517 5.538 1.00 78.19 91 THR A O 1
ATOM 710 N N . GLY A 1 92 ? -4.121 -7.000 5.610 1.00 80.25 92 GLY A N 1
ATOM 711 C CA . GLY A 1 92 ? -3.889 -7.656 4.321 1.00 80.25 92 GLY A CA 1
ATOM 712 C C . GLY A 1 92 ? -5.178 -7.823 3.515 1.00 80.25 92 GLY A C 1
ATOM 713 O O . GLY A 1 92 ? -6.271 -7.607 4.037 1.00 80.25 92 GLY A O 1
ATOM 714 N N . THR A 1 93 ? -5.078 -8.194 2.241 1.00 83.19 93 THR A N 1
ATOM 715 C CA . THR A 1 93 ? -6.245 -8.446 1.382 1.00 83.19 93 THR A CA 1
ATOM 716 C C . THR A 1 93 ? -6.828 -9.829 1.651 1.00 83.19 93 THR A C 1
ATOM 718 O O . THR A 1 93 ? -6.116 -10.754 2.046 1.00 83.19 93 THR A O 1
ATOM 721 N N . GLN A 1 94 ? -8.141 -9.986 1.464 1.00 83.56 94 GLN A N 1
ATOM 722 C CA . GLN A 1 94 ? -8.800 -11.275 1.678 1.00 83.56 94 GLN A CA 1
ATOM 723 C C . GLN A 1 94 ? -8.264 -12.335 0.708 1.00 83.56 94 GLN A C 1
ATOM 725 O O . GLN A 1 94 ? -8.234 -12.129 -0.507 1.00 83.56 94 GLN A O 1
ATOM 730 N N . CYS A 1 95 ? -7.893 -13.499 1.237 1.00 80.62 95 CYS A N 1
ATOM 731 C CA . CYS A 1 95 ? -7.398 -14.603 0.430 1.00 80.62 95 CYS A CA 1
ATOM 732 C C . CYS A 1 95 ? -8.552 -15.539 0.042 1.00 80.62 95 CYS A C 1
ATOM 734 O O . CYS A 1 95 ? -9.075 -16.291 0.859 1.00 80.62 95 CYS A O 1
ATOM 736 N N . ALA A 1 96 ? -8.980 -15.484 -1.221 1.00 67.88 96 ALA A N 1
ATOM 737 C CA . ALA A 1 96 ? -10.161 -16.213 -1.703 1.00 67.88 96 ALA A CA 1
ATOM 738 C C . ALA A 1 96 ? -9.897 -17.689 -2.094 1.00 67.88 96 ALA A C 1
ATOM 740 O O . ALA A 1 96 ? -10.791 -18.363 -2.609 1.00 67.88 96 ALA A O 1
ATOM 741 N N . GLY A 1 97 ? -8.674 -18.197 -1.905 1.00 69.56 97 GLY A N 1
ATOM 742 C CA . GLY A 1 97 ? -8.234 -19.503 -2.406 1.00 69.56 97 GLY A CA 1
ATOM 743 C C . GLY A 1 97 ? -8.127 -20.594 -1.337 1.00 69.56 97 GLY A C 1
ATOM 744 O O . GLY A 1 97 ? -7.811 -20.334 -0.184 1.00 69.56 97 GLY A O 1
ATOM 745 N N . GLN A 1 98 ? -8.288 -21.860 -1.742 1.00 59.56 98 GLN A N 1
ATOM 746 C CA . GLN A 1 98 ? -8.007 -23.024 -0.877 1.00 59.56 98 GLN A CA 1
ATOM 747 C C . GLN A 1 98 ? -6.512 -23.185 -0.534 1.00 59.56 98 GLN A C 1
ATOM 749 O O . GLN A 1 98 ? -6.156 -24.008 0.303 1.00 59.56 98 GLN A O 1
ATOM 754 N N . SER A 1 99 ? -5.641 -22.431 -1.207 1.00 66.81 99 SER A N 1
ATOM 755 C CA . SER A 1 99 ? -4.178 -22.498 -1.096 1.00 66.81 99 SER A CA 1
ATOM 756 C C . SER A 1 99 ? -3.592 -21.477 -0.116 1.00 66.81 99 SER A C 1
ATOM 758 O O . SER A 1 99 ? -2.374 -21.366 -0.011 1.00 66.81 99 SER A O 1
ATOM 760 N N . CYS A 1 100 ? -4.439 -20.705 0.563 1.00 68.31 100 CYS A N 1
ATOM 761 C CA . CYS A 1 100 ? -4.013 -19.646 1.464 1.00 68.31 100 CYS A CA 1
ATOM 762 C C . CYS A 1 100 ? -3.624 -20.210 2.834 1.00 68.31 100 CYS A C 1
ATOM 764 O O . CYS A 1 100 ? -4.319 -21.065 3.381 1.00 68.31 100 CYS A O 1
ATOM 766 N N . LEU A 1 101 ? -2.530 -19.703 3.406 1.00 65.12 101 LEU A N 1
ATOM 767 C CA . LEU A 1 101 ? -2.110 -20.041 4.772 1.00 65.12 101 LEU A CA 1
ATOM 768 C C . LEU A 1 101 ? -2.924 -19.297 5.852 1.00 65.12 101 LEU A C 1
ATOM 770 O O . LEU A 1 101 ? -2.763 -19.585 7.034 1.00 65.12 101 LEU A O 1
ATOM 774 N N . GLY A 1 102 ? -3.812 -18.380 5.454 1.00 71.62 102 GLY A N 1
ATOM 775 C CA . GLY A 1 102 ? -4.711 -17.635 6.334 1.00 71.62 102 GLY A CA 1
ATOM 776 C C . GLY A 1 102 ? -5.848 -16.958 5.563 1.00 71.62 102 GLY A C 1
ATOM 777 O O . GLY A 1 102 ? -5.876 -16.986 4.332 1.00 71.62 102 GLY A O 1
ATOM 778 N N . ASP A 1 103 ? -6.775 -16.337 6.297 1.00 74.69 103 ASP A N 1
ATOM 779 C CA . ASP A 1 103 ? -7.941 -15.636 5.730 1.00 74.69 103 ASP A CA 1
ATOM 780 C C . ASP A 1 103 ? -7.553 -14.367 4.948 1.00 74.69 103 ASP A C 1
ATOM 782 O O . ASP A 1 103 ? -8.309 -13.890 4.096 1.00 74.69 103 ASP A O 1
ATOM 786 N N . TYR A 1 104 ? -6.354 -13.841 5.212 1.00 78.69 104 TYR A N 1
ATOM 787 C CA . TYR A 1 104 ? -5.795 -12.653 4.580 1.00 78.69 104 TYR A CA 1
ATOM 788 C C . TYR A 1 104 ? -4.320 -12.872 4.228 1.00 78.69 104 TYR A C 1
ATOM 790 O O . TYR A 1 104 ? -3.614 -13.629 4.898 1.00 78.69 104 TYR A O 1
ATOM 798 N N . ILE A 1 105 ? -3.860 -12.202 3.175 1.00 81.12 105 ILE A N 1
ATOM 799 C CA . ILE A 1 105 ? -2.464 -12.190 2.717 1.00 81.12 105 ILE A CA 1
ATOM 800 C C . ILE A 1 105 ? -1.985 -10.753 2.525 1.00 81.12 105 ILE A C 1
ATOM 802 O O . ILE A 1 105 ? -2.789 -9.823 2.467 1.00 81.12 105 ILE A O 1
ATOM 806 N N . GLY A 1 106 ? -0.670 -10.555 2.423 1.00 78.12 106 GLY A N 1
ATOM 807 C CA . GLY A 1 106 ? -0.128 -9.250 2.057 1.00 78.12 106 GLY A CA 1
ATOM 808 C C . GLY A 1 106 ? -0.663 -8.769 0.703 1.00 78.12 106 GLY A C 1
ATOM 809 O O . GLY A 1 106 ? -1.020 -9.556 -0.174 1.00 78.12 106 GLY A O 1
ATOM 810 N N . PHE A 1 107 ? -0.706 -7.457 0.531 1.00 83.50 107 PHE A N 1
ATOM 811 C CA . PHE A 1 107 ? -1.020 -6.822 -0.738 1.00 83.50 107 PHE A CA 1
ATOM 812 C C . PHE A 1 107 ? 0.137 -7.031 -1.726 1.00 83.50 107 PHE A C 1
ATOM 814 O O . PHE A 1 107 ? 1.269 -6.654 -1.431 1.00 83.50 107 PHE A O 1
ATOM 821 N N . ILE A 1 108 ? -0.128 -7.626 -2.890 1.00 81.38 108 ILE A N 1
ATOM 822 C CA . ILE A 1 108 ? 0.889 -7.765 -3.940 1.00 81.38 108 ILE A CA 1
ATOM 823 C C . ILE A 1 108 ? 1.039 -6.412 -4.632 1.00 81.38 108 ILE A C 1
ATOM 825 O O . ILE A 1 108 ? 0.110 -5.956 -5.296 1.00 81.38 108 ILE A O 1
ATOM 829 N N . PHE A 1 109 ? 2.196 -5.771 -4.477 1.00 79.19 109 PHE A N 1
ATOM 830 C CA . PHE A 1 109 ? 2.442 -4.440 -5.045 1.00 79.19 109 PHE A CA 1
ATOM 831 C C . PHE A 1 109 ? 3.389 -4.444 -6.243 1.00 79.19 109 PHE A C 1
ATOM 833 O O . PHE A 1 109 ? 3.428 -3.470 -6.993 1.00 79.19 109 PHE A O 1
ATOM 840 N N . SER A 1 110 ? 4.156 -5.519 -6.407 1.00 76.19 110 SER A N 1
ATOM 841 C CA . SER A 1 110 ? 5.110 -5.678 -7.494 1.00 76.19 110 SER A CA 1
ATOM 842 C C . SER A 1 110 ? 5.178 -7.135 -7.924 1.00 76.19 110 SER A C 1
ATOM 844 O O . SER A 1 110 ? 5.052 -8.045 -7.102 1.00 76.19 110 SER A O 1
ATOM 846 N N . MET A 1 111 ? 5.393 -7.323 -9.222 1.00 66.31 111 MET A N 1
ATOM 847 C CA . MET A 1 111 ? 5.730 -8.596 -9.843 1.00 66.31 111 MET A CA 1
ATOM 848 C C . MET A 1 111 ? 6.958 -8.335 -10.711 1.00 66.31 111 MET A C 1
ATOM 850 O O . MET A 1 111 ? 6.828 -7.822 -11.824 1.00 66.31 111 MET A O 1
ATOM 854 N N . SER A 1 112 ? 8.152 -8.626 -10.195 1.00 63.50 112 SER A N 1
ATOM 855 C CA . SER A 1 112 ? 9.379 -8.508 -10.989 1.00 63.50 112 SER A CA 1
ATOM 856 C C . SER A 1 112 ? 9.765 -9.886 -11.505 1.00 63.50 112 SER A C 1
ATOM 858 O O . SER A 1 112 ? 9.800 -10.834 -10.716 1.00 63.50 112 SER A O 1
ATOM 860 N N . PRO A 1 113 ? 10.104 -10.032 -12.793 1.00 58.09 113 PRO A N 1
ATOM 861 C CA . PRO A 1 113 ? 10.811 -11.217 -13.246 1.00 58.09 113 PRO A CA 1
ATOM 862 C C . PRO A 1 113 ? 12.132 -11.303 -12.478 1.00 58.09 113 PRO A C 1
ATOM 864 O O . PRO A 1 113 ? 12.897 -10.334 -12.435 1.00 58.09 113 PRO A O 1
ATOM 867 N N . GLU A 1 114 ? 12.396 -12.436 -11.835 1.00 55.75 114 GLU A N 1
ATOM 868 C CA . GLU A 1 114 ? 13.690 -12.647 -11.196 1.00 55.75 114 GLU A CA 1
ATOM 869 C C . GLU A 1 114 ? 14.792 -12.701 -12.271 1.00 55.75 114 GLU A C 1
ATOM 871 O O . GLU A 1 114 ? 14.646 -13.375 -13.292 1.00 55.75 114 GLU A O 1
ATOM 876 N N . ASN A 1 115 ? 15.925 -12.040 -12.012 1.00 56.25 115 ASN A N 1
ATOM 877 C CA . ASN A 1 115 ? 17.157 -12.124 -12.813 1.00 56.25 115 ASN A CA 1
ATOM 878 C C . ASN A 1 115 ? 17.125 -11.494 -14.218 1.00 56.25 115 ASN A C 1
ATOM 880 O O . ASN A 1 115 ? 17.923 -11.889 -15.068 1.00 56.25 115 ASN A O 1
ATOM 884 N N . ILE A 1 116 ? 16.263 -10.507 -14.478 1.00 60.12 116 ILE A N 1
ATOM 885 C CA . ILE A 1 116 ? 16.449 -9.656 -15.662 1.00 60.12 116 ILE A CA 1
ATOM 886 C C . ILE A 1 116 ? 17.528 -8.619 -15.343 1.00 60.12 116 ILE A C 1
ATOM 888 O O . ILE A 1 116 ? 17.350 -7.769 -14.470 1.00 60.12 116 ILE A O 1
ATOM 892 N N . GLU A 1 117 ? 18.659 -8.697 -16.043 1.00 61.81 117 GLU A N 1
ATOM 893 C CA . GLU A 1 117 ? 19.571 -7.560 -16.152 1.00 61.81 117 GLU A CA 1
ATOM 894 C C . GLU A 1 117 ? 18.872 -6.500 -17.008 1.00 61.81 117 GLU A C 1
ATOM 896 O O . GLU A 1 117 ? 18.687 -6.686 -18.208 1.00 61.81 117 GLU A O 1
ATOM 901 N N . TYR A 1 118 ? 18.418 -5.418 -16.376 1.00 63.84 118 TYR A N 1
ATOM 902 C CA . TYR A 1 118 ? 17.872 -4.273 -17.098 1.00 63.84 118 TYR A CA 1
ATOM 903 C C . TYR A 1 118 ? 19.028 -3.524 -17.764 1.00 63.84 118 TYR A C 1
ATOM 905 O O . TYR A 1 118 ? 19.969 -3.101 -17.085 1.00 63.84 118 TYR A O 1
ATOM 913 N N . GLU A 1 119 ? 18.974 -3.359 -19.086 1.00 66.19 119 GLU A N 1
ATOM 914 C CA . GLU A 1 119 ? 19.877 -2.436 -19.771 1.00 66.19 119 GLU A CA 1
ATOM 915 C C . GLU A 1 119 ? 19.555 -0.996 -19.322 1.00 66.19 119 GLU A C 1
ATOM 917 O O . GLU A 1 119 ? 18.413 -0.683 -18.988 1.00 66.19 119 GLU A O 1
ATOM 922 N N . GLU A 1 120 ? 20.544 -0.090 -19.297 1.00 64.44 120 GLU A N 1
ATOM 923 C CA . GLU A 1 120 ? 20.326 1.311 -18.870 1.00 64.44 120 GLU A CA 1
ATOM 924 C C . GLU A 1 120 ? 19.240 2.029 -19.701 1.00 64.44 120 GLU A C 1
ATOM 926 O O . GLU A 1 120 ? 18.629 2.989 -19.228 1.00 64.44 120 GLU A O 1
ATOM 931 N N . GLU A 1 121 ? 18.979 1.559 -20.925 1.00 65.44 121 GLU A N 1
ATOM 932 C CA . GLU A 1 121 ? 17.927 2.0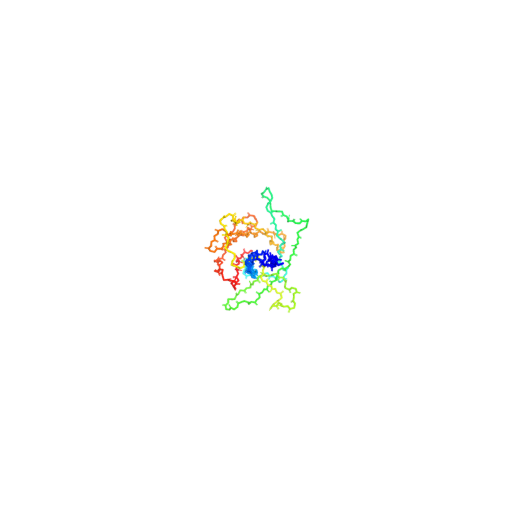74 -21.810 1.00 65.44 121 GLU A CA 1
ATOM 933 C C . GLU A 1 121 ? 16.507 1.639 -21.384 1.00 65.44 121 GLU A C 1
ATOM 935 O O . GLU A 1 121 ? 15.539 2.322 -21.724 1.00 65.44 121 GLU A O 1
ATOM 940 N N . ASP A 1 122 ? 16.384 0.592 -20.559 1.00 66.00 122 ASP A N 1
ATOM 941 C CA . ASP A 1 122 ? 15.129 0.050 -20.010 1.00 66.00 122 ASP A CA 1
ATOM 942 C C . ASP A 1 122 ? 14.855 0.546 -18.576 1.00 66.00 122 ASP A C 1
ATOM 944 O O . ASP A 1 122 ? 14.144 -0.070 -17.778 1.00 66.00 122 ASP A O 1
ATOM 948 N N . ALA A 1 123 ? 15.435 1.691 -18.219 1.00 67.50 123 ALA A N 1
ATOM 949 C CA . ALA A 1 123 ? 15.239 2.343 -16.938 1.00 67.50 123 ALA A CA 1
ATOM 950 C C . ALA A 1 123 ? 13.791 2.835 -16.746 1.00 67.50 123 ALA A C 1
ATOM 952 O O . ALA A 1 123 ? 13.403 3.877 -17.278 1.00 67.50 123 ALA A O 1
ATOM 953 N N . TYR A 1 124 ? 13.004 2.142 -15.916 1.00 78.81 124 TYR A N 1
ATOM 954 C CA . TYR A 1 124 ? 11.651 2.578 -15.546 1.00 78.81 124 TYR A CA 1
ATOM 955 C C . TYR A 1 124 ? 11.585 3.160 -14.125 1.00 78.81 124 TYR A C 1
ATOM 957 O O . TYR A 1 124 ? 12.163 2.614 -13.181 1.00 78.81 124 TYR A O 1
ATOM 965 N N . ASP A 1 125 ? 10.852 4.270 -13.994 1.00 85.62 125 ASP A N 1
ATOM 966 C CA . A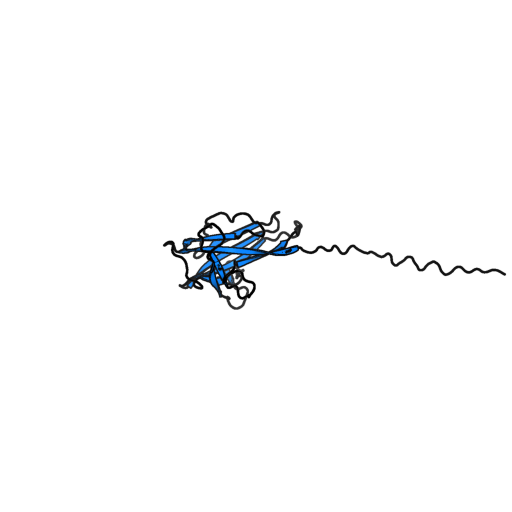SP A 1 125 ? 10.447 4.916 -12.739 1.00 85.62 125 ASP A CA 1
ATOM 967 C C . ASP A 1 125 ? 8.919 4.999 -12.728 1.00 85.62 125 ASP A C 1
ATOM 969 O O . ASP A 1 125 ? 8.317 5.816 -13.434 1.00 85.62 125 ASP A O 1
ATOM 973 N N . ILE A 1 126 ? 8.287 4.087 -11.995 1.00 87.19 126 ILE A N 1
ATOM 974 C CA . ILE A 1 126 ? 6.838 3.896 -12.015 1.00 87.19 126 ILE A CA 1
ATOM 975 C C . ILE A 1 126 ? 6.281 4.342 -10.672 1.00 87.19 126 ILE A C 1
ATOM 977 O O . ILE A 1 126 ? 6.719 3.875 -9.624 1.00 87.19 126 ILE A O 1
ATOM 981 N N . ASN A 1 127 ? 5.291 5.235 -10.705 1.00 90.44 127 ASN A N 1
ATOM 982 C CA . ASN A 1 127 ? 4.505 5.587 -9.527 1.00 90.44 127 ASN A CA 1
ATOM 983 C C . ASN A 1 127 ? 3.136 4.924 -9.630 1.00 90.44 127 ASN A C 1
ATOM 985 O O . ASN A 1 127 ? 2.394 5.193 -10.575 1.00 90.44 127 ASN A O 1
ATOM 989 N N . ARG A 1 128 ? 2.796 4.122 -8.627 1.00 90.69 128 ARG A N 1
ATOM 990 C CA . ARG A 1 128 ? 1.464 3.553 -8.428 1.00 90.69 128 ARG A CA 1
ATOM 991 C C . ARG A 1 128 ? 0.824 4.206 -7.220 1.00 90.69 128 ARG A C 1
ATOM 993 O O . ARG A 1 128 ? 1.506 4.471 -6.227 1.00 90.69 128 ARG A O 1
ATOM 1000 N N . TYR A 1 129 ? -0.472 4.456 -7.298 1.00 93.94 129 TYR A N 1
ATOM 1001 C CA . TYR A 1 129 ? -1.220 5.089 -6.222 1.00 93.94 129 TYR A CA 1
ATOM 1002 C C . TYR A 1 129 ? -2.347 4.166 -5.780 1.00 93.94 129 TYR A C 1
ATOM 1004 O O . TYR A 1 129 ? -2.989 3.533 -6.605 1.00 93.94 129 TYR A O 1
ATOM 1012 N N . TYR A 1 130 ? -2.597 4.111 -4.482 1.00 93.94 130 TYR A N 1
ATOM 1013 C CA . TYR A 1 130 ? -3.692 3.358 -3.884 1.00 93.94 130 TYR A CA 1
ATOM 1014 C C . TYR A 1 130 ? -4.352 4.229 -2.826 1.00 93.94 130 TYR A C 1
ATOM 1016 O O . TYR A 1 130 ? -3.682 5.027 -2.166 1.00 93.94 130 TYR A O 1
ATOM 1024 N N . LEU A 1 131 ? -5.659 4.082 -2.656 1.00 93.81 131 LEU A N 1
ATOM 1025 C CA . LEU A 1 131 ? -6.412 4.744 -1.604 1.00 93.81 131 LEU A CA 1
ATOM 1026 C C . LEU A 1 131 ? -6.702 3.759 -0.476 1.00 93.81 131 LEU A C 1
ATOM 1028 O O . LEU A 1 131 ? -7.064 2.611 -0.728 1.00 93.81 131 LEU A O 1
ATOM 1032 N N . LEU A 1 132 ? -6.575 4.230 0.763 1.00 92.06 132 LEU A N 1
ATOM 1033 C CA . LEU A 1 132 ? -7.015 3.514 1.956 1.00 92.06 132 LEU A CA 1
ATOM 1034 C C . LEU A 1 132 ? -8.230 4.238 2.522 1.00 92.06 132 LEU A C 1
ATOM 1036 O O . LEU A 1 132 ? -8.130 5.410 2.888 1.00 92.06 132 LEU A O 1
ATOM 1040 N N . ARG A 1 133 ? -9.366 3.545 2.596 1.00 92.00 133 ARG A N 1
ATOM 1041 C CA . ARG A 1 133 ? -10.610 4.055 3.176 1.00 92.00 133 ARG A CA 1
ATOM 1042 C C . ARG A 1 133 ? -10.851 3.429 4.543 1.00 92.00 133 ARG A C 1
ATOM 1044 O O . ARG A 1 133 ? -10.713 2.220 4.711 1.00 92.00 133 ARG A O 1
ATOM 1051 N N . TYR A 1 134 ? -11.260 4.258 5.497 1.00 88.62 134 TYR A N 1
ATOM 1052 C CA . TYR A 1 134 ? -11.600 3.859 6.866 1.00 88.62 134 TYR A CA 1
ATOM 1053 C C . TYR A 1 134 ? -13.087 4.118 7.136 1.00 88.62 134 TYR A C 1
ATOM 1055 O O . TYR A 1 134 ? -13.754 4.835 6.386 1.00 88.62 134 TYR A O 1
ATOM 1063 N N . GLN A 1 135 ? -13.624 3.573 8.231 1.00 81.75 135 GLN A N 1
ATOM 1064 C CA . GLN A 1 135 ? -15.008 3.853 8.630 1.00 81.75 135 GLN A CA 1
ATOM 1065 C C . GLN A 1 135 ? -15.183 5.337 8.993 1.00 81.75 135 GLN A C 1
ATOM 1067 O O . GLN A 1 135 ? -14.751 5.770 10.058 1.00 81.75 135 GLN A O 1
ATOM 1072 N N . GLY A 1 136 ? -15.808 6.110 8.099 1.00 74.50 136 GLY A N 1
ATOM 1073 C CA . GLY A 1 136 ? -15.973 7.563 8.243 1.00 74.50 136 GLY A CA 1
ATOM 1074 C C . GLY A 1 136 ? -15.718 8.393 6.978 1.00 74.50 136 GLY A C 1
ATOM 1075 O O . GLY A 1 136 ? -15.782 9.611 7.067 1.00 74.50 136 GLY A O 1
ATOM 1076 N N . ASP A 1 137 ? -15.463 7.750 5.832 1.00 65.88 137 ASP A N 1
ATOM 1077 C CA . ASP A 1 137 ? -15.228 8.349 4.501 1.00 65.88 137 ASP A CA 1
ATOM 1078 C C . ASP A 1 137 ? -13.898 9.101 4.309 1.00 65.88 137 ASP A C 1
ATOM 1080 O O . ASP A 1 137 ? -13.624 9.582 3.208 1.00 65.88 137 ASP A O 1
ATOM 1084 N N . ASP A 1 138 ? -13.019 9.136 5.312 1.00 82.31 138 ASP A N 1
ATOM 1085 C CA . ASP A 1 138 ? -11.655 9.632 5.116 1.00 82.31 138 ASP A CA 1
ATOM 1086 C C . ASP A 1 138 ? -10.852 8.655 4.243 1.00 82.31 138 ASP A C 1
ATOM 1088 O O . ASP A 1 138 ? -10.795 7.448 4.518 1.00 82.31 138 ASP A O 1
ATOM 1092 N N . THR A 1 139 ? -10.203 9.190 3.206 1.00 91.44 139 THR A N 1
ATOM 1093 C CA . THR A 1 139 ? -9.303 8.439 2.325 1.00 91.44 139 THR A CA 1
ATOM 1094 C C . THR A 1 139 ? -7.879 8.956 2.435 1.00 91.44 139 THR A C 1
ATOM 1096 O O . THR A 1 139 ? -7.613 10.127 2.155 1.00 91.44 139 THR A O 1
ATOM 1099 N N . ASP A 1 140 ? -6.958 8.060 2.760 1.00 92.19 140 ASP A N 1
ATOM 1100 C CA . ASP A 1 140 ? -5.525 8.321 2.687 1.00 92.19 140 ASP A CA 1
ATOM 1101 C C . ASP A 1 140 ? -4.957 7.770 1.380 1.00 92.19 140 ASP A C 1
ATOM 1103 O O . ASP A 1 140 ? -5.585 6.950 0.710 1.00 92.19 140 ASP A O 1
ATOM 1107 N N . THR A 1 141 ? -3.766 8.221 0.995 1.00 93.75 141 THR A N 1
ATOM 1108 C CA . THR A 1 141 ? -3.095 7.745 -0.221 1.00 93.75 141 THR A CA 1
ATOM 1109 C C . THR A 1 141 ? -1.800 7.031 0.124 1.00 93.75 141 THR A C 1
ATOM 1111 O O . THR A 1 141 ? -0.945 7.579 0.816 1.00 93.75 141 THR A O 1
ATOM 1114 N N . LEU A 1 142 ? -1.608 5.849 -0.449 1.00 92.12 142 LEU A N 1
ATOM 1115 C CA . LEU A 1 142 ? -0.314 5.198 -0.571 1.00 92.12 142 LEU A CA 1
ATOM 1116 C C . LEU A 1 142 ? 0.230 5.428 -1.983 1.00 92.12 142 LEU A C 1
ATOM 1118 O O . LEU A 1 142 ? -0.407 5.057 -2.966 1.00 92.12 142 LEU A O 1
ATOM 1122 N N . ARG A 1 143 ? 1.431 5.991 -2.088 1.00 92.56 143 ARG A N 1
ATOM 1123 C CA . ARG A 1 143 ? 2.234 5.982 -3.311 1.00 92.56 143 ARG A CA 1
ATOM 1124 C C . ARG A 1 143 ? 3.328 4.933 -3.181 1.00 92.56 143 ARG A C 1
ATOM 1126 O O . ARG A 1 143 ? 4.060 4.927 -2.193 1.00 92.56 143 ARG A O 1
ATOM 1133 N N . ILE A 1 144 ? 3.475 4.117 -4.214 1.00 90.19 144 ILE A N 1
ATOM 1134 C CA . ILE A 1 144 ? 4.564 3.159 -4.379 1.00 90.19 144 ILE A CA 1
ATOM 1135 C C . ILE A 1 144 ? 5.375 3.612 -5.586 1.00 90.19 144 ILE A C 1
ATOM 1137 O O . ILE A 1 144 ? 4.823 3.746 -6.678 1.00 90.19 144 ILE A O 1
ATOM 1141 N N . ARG A 1 145 ? 6.661 3.897 -5.386 1.00 89.56 145 ARG A N 1
ATOM 1142 C CA . ARG A 1 145 ? 7.580 4.295 -6.451 1.00 89.56 145 ARG A CA 1
ATOM 1143 C C . ARG A 1 145 ? 8.605 3.196 -6.673 1.00 89.56 145 ARG A C 1
ATOM 1145 O O . ARG A 1 145 ? 9.474 2.993 -5.831 1.00 89.56 145 ARG A O 1
ATOM 1152 N N . GLU A 1 146 ? 8.512 2.524 -7.807 1.00 84.94 146 GLU A N 1
ATOM 1153 C CA . GLU A 1 146 ? 9.427 1.459 -8.213 1.00 84.94 146 GLU A CA 1
ATOM 1154 C C . GLU A 1 146 ? 10.466 2.023 -9.190 1.00 84.94 146 GLU A C 1
ATOM 1156 O O . GLU A 1 146 ? 10.110 2.674 -10.175 1.00 84.94 146 GLU A O 1
ATOM 1161 N N . ARG A 1 147 ? 11.753 1.777 -8.929 1.00 83.31 147 ARG A N 1
ATOM 1162 C CA . ARG A 1 147 ? 12.866 2.172 -9.802 1.00 83.31 147 ARG A CA 1
ATOM 1163 C C . ARG A 1 147 ? 13.661 0.937 -10.199 1.00 83.31 147 ARG A C 1
ATOM 1165 O O . ARG A 1 147 ? 14.301 0.318 -9.350 1.00 83.31 147 ARG A O 1
ATOM 1172 N N . PHE A 1 148 ? 13.645 0.620 -11.488 1.00 75.75 148 PHE A N 1
ATOM 1173 C CA . PHE A 1 148 ? 14.272 -0.586 -12.046 1.00 75.75 148 PHE A CA 1
ATOM 1174 C C . PHE A 1 148 ? 15.665 -0.342 -12.643 1.00 75.75 148 PHE A C 1
ATOM 1176 O O . PHE A 1 148 ? 16.338 -1.277 -13.051 1.00 75.75 148 PHE A O 1
ATOM 1183 N N . TYR A 1 149 ? 16.129 0.909 -12.656 1.00 71.38 149 TYR A N 1
ATOM 1184 C CA . TYR A 1 149 ? 17.440 1.297 -13.193 1.00 71.38 149 TYR A CA 1
ATOM 1185 C C . TYR A 1 149 ? 18.578 1.274 -12.168 1.00 71.38 149 TYR A C 1
ATOM 1187 O O . TYR A 1 149 ? 19.710 1.648 -12.468 1.00 71.38 149 TYR A O 1
ATOM 1195 N N . THR A 1 150 ? 18.282 0.881 -10.931 1.00 62.72 150 THR A N 1
ATOM 1196 C CA . THR A 1 150 ? 19.288 0.596 -9.911 1.00 62.72 150 THR A CA 1
ATOM 1197 C C . THR A 1 150 ? 19.484 -0.912 -9.831 1.00 62.72 150 THR A C 1
ATOM 1199 O O . THR A 1 150 ? 18.531 -1.668 -9.992 1.00 62.72 150 THR A O 1
ATOM 1202 N N . ASN A 1 151 ? 20.709 -1.365 -9.564 1.00 63.34 151 ASN A N 1
ATOM 1203 C CA . ASN A 1 151 ? 20.971 -2.757 -9.209 1.00 63.34 151 ASN A CA 1
ATOM 1204 C C . ASN A 1 151 ? 21.418 -2.815 -7.735 1.00 63.34 151 ASN A C 1
ATOM 1206 O O . ASN A 1 151 ? 22.542 -2.392 -7.440 1.00 63.34 151 ASN A O 1
ATOM 1210 N N . PRO A 1 152 ? 20.562 -3.283 -6.806 1.00 68.56 152 PRO A N 1
ATOM 1211 C CA . PRO A 1 152 ? 19.227 -3.858 -7.032 1.00 68.56 152 PRO A CA 1
ATOM 1212 C C . PRO A 1 152 ? 18.139 -2.797 -7.312 1.00 68.56 152 PRO A C 1
ATOM 1214 O O . PRO A 1 152 ? 18.337 -1.624 -6.963 1.00 68.56 152 PRO A O 1
ATOM 1217 N N . PRO A 1 153 ? 16.986 -3.180 -7.904 1.00 72.94 153 PRO A N 1
ATOM 1218 C CA . PRO A 1 153 ? 15.816 -2.310 -7.998 1.00 72.94 153 PRO A CA 1
ATOM 1219 C C . PRO A 1 153 ? 15.427 -1.756 -6.625 1.00 72.94 153 PRO A C 1
ATOM 1221 O O . PRO A 1 153 ? 15.577 -2.436 -5.608 1.00 72.94 153 PRO A O 1
ATOM 1224 N N . SER A 1 154 ? 14.929 -0.522 -6.585 1.00 79.69 154 SER A N 1
ATOM 1225 C CA . SER A 1 154 ? 14.492 0.120 -5.339 1.00 79.69 154 SER A CA 1
ATOM 1226 C C . SER A 1 154 ? 12.994 0.381 -5.362 1.00 79.69 154 SER A C 1
ATOM 1228 O O . SER A 1 154 ? 12.484 0.883 -6.364 1.00 79.69 154 SER A O 1
ATOM 1230 N N . THR A 1 155 ? 12.313 0.123 -4.248 1.00 81.00 155 THR A N 1
ATOM 1231 C CA . THR A 1 155 ? 10.926 0.553 -4.040 1.00 81.00 155 THR A CA 1
ATOM 1232 C C . THR A 1 155 ? 10.863 1.521 -2.871 1.00 81.00 155 THR A C 1
ATOM 1234 O O . THR A 1 155 ? 11.311 1.184 -1.777 1.00 81.00 155 THR A O 1
ATOM 1237 N N . ASP A 1 156 ? 10.265 2.689 -3.091 1.00 85.44 156 ASP A N 1
ATOM 1238 C CA . ASP A 1 156 ? 9.924 3.622 -2.023 1.00 85.44 156 ASP A CA 1
ATOM 1239 C C . ASP A 1 156 ? 8.419 3.638 -1.790 1.00 85.44 156 ASP A C 1
ATOM 1241 O O . ASP A 1 156 ? 7.620 3.686 -2.729 1.00 85.44 156 ASP A O 1
ATOM 1245 N N . PHE A 1 157 ? 8.038 3.706 -0.522 1.00 86.75 157 PHE A N 1
ATOM 1246 C CA . PHE A 1 157 ? 6.661 3.921 -0.112 1.00 86.75 157 PHE A CA 1
ATOM 1247 C C . PHE A 1 157 ? 6.514 5.354 0.395 1.00 86.75 157 PHE A C 1
ATOM 1249 O O . PHE A 1 157 ? 7.392 5.896 1.063 1.00 86.75 157 PHE A O 1
ATOM 1256 N N . THR A 1 158 ? 5.407 6.006 0.067 1.00 89.69 158 THR A N 1
ATOM 1257 C CA . THR A 1 158 ? 5.080 7.332 0.595 1.00 89.69 158 THR A CA 1
ATOM 1258 C C . THR A 1 158 ? 3.615 7.361 0.958 1.00 89.69 158 THR A C 1
ATOM 1260 O O . THR A 1 158 ? 2.764 7.059 0.123 1.00 89.69 158 THR A O 1
ATOM 1263 N N . PHE A 1 159 ? 3.325 7.729 2.198 1.00 89.75 159 PHE A N 1
ATOM 1264 C CA . PHE A 1 159 ? 1.964 7.783 2.695 1.00 89.75 159 PHE A CA 1
ATOM 1265 C C . PHE A 1 159 ? 1.502 9.231 2.823 1.00 89.75 159 PHE A C 1
ATOM 1267 O O . PHE A 1 159 ? 2.260 10.094 3.263 1.00 89.75 159 PHE A O 1
ATOM 1274 N N . PHE A 1 160 ? 0.259 9.501 2.440 1.00 90.75 160 PHE A N 1
ATOM 1275 C CA . PHE A 1 160 ? -0.355 10.815 2.553 1.0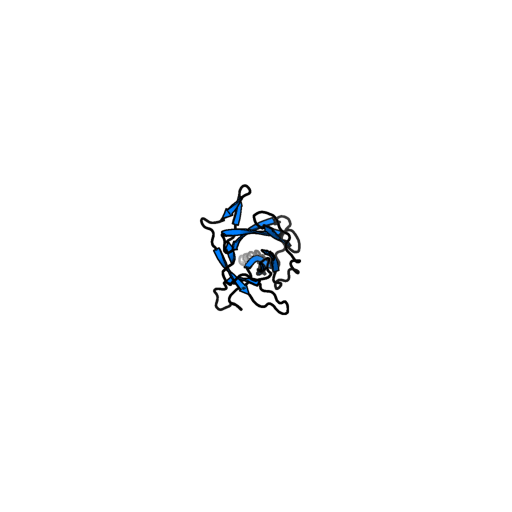0 90.75 160 PHE A CA 1
ATOM 1276 C C . PHE A 1 160 ? -1.604 10.711 3.423 1.00 90.75 160 PHE A C 1
ATOM 1278 O O . PHE A 1 160 ? -2.613 10.151 2.994 1.00 90.75 160 PHE A O 1
ATOM 1285 N N . LEU A 1 161 ? -1.540 11.289 4.623 1.00 87.25 161 LEU A N 1
ATOM 1286 C CA . LEU A 1 161 ? -2.695 11.452 5.505 1.00 87.25 161 LEU A CA 1
ATOM 1287 C C . LEU A 1 161 ? -3.411 12.746 5.132 1.00 87.25 161 LEU A C 1
ATOM 1289 O O . LEU A 1 161 ? -2.833 13.828 5.276 1.00 87.25 161 LEU A O 1
ATOM 1293 N N . ASN A 1 162 ? -4.654 12.653 4.658 1.00 85.31 162 ASN A N 1
ATOM 1294 C CA . ASN A 1 162 ? -5.437 13.817 4.217 1.00 85.31 162 ASN A CA 1
ATOM 1295 C C . ASN A 1 162 ? -4.669 14.720 3.223 1.00 85.31 162 ASN A C 1
ATOM 1297 O O . ASN A 1 162 ? -4.659 15.947 3.344 1.00 85.31 162 ASN A O 1
ATOM 1301 N N . GLY A 1 163 ? -3.953 14.104 2.275 1.00 85.81 163 GLY A N 1
ATOM 1302 C CA . GLY A 1 163 ? -3.147 14.798 1.261 1.00 85.81 163 GLY A CA 1
ATOM 1303 C C . GLY A 1 163 ? -1.815 15.378 1.756 1.00 85.81 163 GLY A C 1
ATOM 1304 O O . GLY A 1 163 ? -1.065 15.938 0.959 1.00 85.81 163 GLY A O 1
ATOM 1305 N N . GLN A 1 164 ? -1.485 15.242 3.043 1.00 88.88 164 GLN A N 1
ATOM 1306 C CA . GLN A 1 164 ? -0.183 15.632 3.582 1.00 88.88 164 GLN A CA 1
ATOM 1307 C C . GLN A 1 164 ? 0.742 14.428 3.657 1.00 88.88 164 GLN A C 1
ATOM 1309 O O . GLN A 1 164 ? 0.391 13.425 4.273 1.00 88.88 164 GLN A O 1
ATOM 1314 N N . GLU A 1 165 ? 1.931 14.551 3.070 1.00 90.12 165 GLU A N 1
ATOM 1315 C CA . GLU A 1 165 ? 2.971 13.529 3.173 1.00 90.12 165 GLU A CA 1
ATOM 1316 C C . GLU A 1 165 ? 3.320 13.263 4.642 1.00 90.12 165 GLU A C 1
ATOM 1318 O O . GLU A 1 165 ? 3.450 14.185 5.457 1.00 90.12 165 GLU A O 1
ATOM 1323 N N . LYS A 1 166 ? 3.440 11.982 4.977 1.00 85.31 166 LYS A N 1
ATOM 1324 C CA . LYS A 1 166 ? 3.787 11.495 6.304 1.00 85.31 166 LYS A CA 1
ATOM 1325 C C . LYS A 1 166 ? 4.988 10.583 6.218 1.00 85.31 166 LYS A C 1
ATOM 1327 O O . LYS A 1 166 ? 5.128 9.786 5.292 1.00 85.31 166 LYS A O 1
ATOM 1332 N N . GLU A 1 167 ? 5.830 10.708 7.231 1.00 76.75 167 GLU A N 1
ATOM 1333 C CA . GLU A 1 167 ? 6.922 9.781 7.460 1.00 76.75 167 GLU A CA 1
ATOM 1334 C C . GLU A 1 167 ? 6.345 8.400 7.787 1.00 76.75 167 GLU A C 1
ATOM 1336 O O . GLU A 1 167 ? 5.452 8.274 8.626 1.00 76.75 167 GLU A O 1
ATOM 1341 N N . ILE A 1 168 ? 6.838 7.375 7.095 1.00 72.94 168 ILE A N 1
ATOM 1342 C CA . ILE A 1 168 ? 6.531 5.983 7.416 1.00 72.94 168 ILE A CA 1
ATOM 1343 C C . ILE A 1 168 ? 7.420 5.588 8.592 1.00 72.94 168 ILE A C 1
ATOM 1345 O O . ILE A 1 168 ? 8.635 5.770 8.538 1.00 72.94 168 ILE A O 1
ATOM 1349 N N . LEU A 1 169 ? 6.820 5.065 9.662 1.00 65.69 169 LEU A N 1
ATOM 1350 C CA . LEU A 1 169 ? 7.575 4.659 10.844 1.00 65.69 169 LEU A CA 1
ATOM 1351 C C . LEU A 1 169 ? 8.220 3.281 10.625 1.00 65.69 169 LEU A C 1
ATOM 1353 O O . LEU A 1 169 ? 7.532 2.290 10.361 1.00 65.69 169 LEU A O 1
ATOM 1357 N N . GLY A 1 170 ? 9.542 3.228 10.806 1.00 61.06 170 GLY A N 1
ATOM 1358 C CA . GLY A 1 170 ? 10.371 2.036 10.609 1.00 61.06 170 GLY A CA 1
ATOM 1359 C C . GLY A 1 170 ? 11.029 1.986 9.229 1.00 61.06 170 GLY A C 1
ATOM 1360 O O . GLY A 1 170 ? 10.564 2.610 8.281 1.00 61.06 170 GLY A O 1
ATOM 1361 N N . GLU A 1 171 ? 12.133 1.247 9.110 1.00 54.84 171 GLU A N 1
ATOM 1362 C CA . GLU A 1 171 ? 12.719 0.979 7.794 1.00 54.84 171 GLU A CA 1
ATOM 1363 C C . GLU A 1 171 ? 12.005 -0.212 7.142 1.00 54.84 171 GLU A C 1
ATOM 1365 O O . GLU A 1 171 ? 11.773 -1.211 7.834 1.00 54.84 171 GLU A O 1
ATOM 1370 N N . PRO A 1 172 ? 11.692 -0.164 5.831 1.00 54.84 172 PRO A N 1
ATOM 1371 C CA . PRO A 1 172 ? 11.351 -1.364 5.081 1.00 54.84 172 PRO A CA 1
ATOM 1372 C C . PRO A 1 172 ? 12.548 -2.310 5.194 1.00 54.84 172 PRO A C 1
ATOM 1374 O O . PRO A 1 172 ? 13.603 -2.097 4.595 1.00 54.84 172 PRO A O 1
ATOM 1377 N N . THR A 1 173 ? 12.442 -3.313 6.058 1.00 47.97 173 THR A N 1
ATOM 1378 C CA . THR A 1 173 ? 13.550 -4.219 6.336 1.00 47.97 173 THR A CA 1
ATOM 1379 C C . TH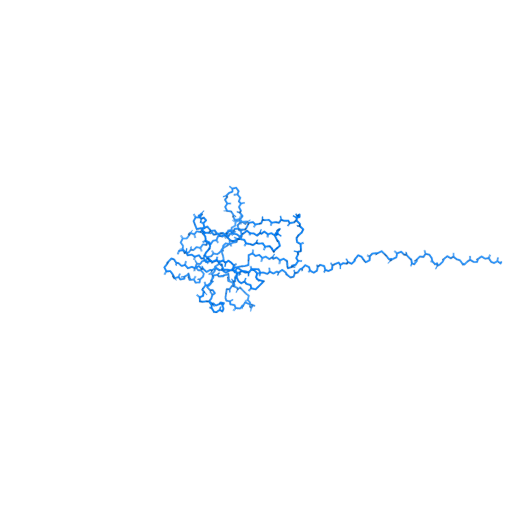R A 1 173 ? 13.843 -5.052 5.095 1.00 47.97 173 THR A C 1
ATOM 1381 O O . THR A 1 173 ? 13.098 -5.976 4.796 1.00 47.97 173 THR A O 1
ATOM 1384 N N . ASN A 1 174 ? 14.937 -4.697 4.416 1.00 41.53 174 ASN A N 1
ATOM 1385 C CA . ASN A 1 174 ? 15.734 -5.473 3.462 1.00 41.53 174 ASN A CA 1
ATOM 1386 C C . ASN A 1 174 ? 14.955 -6.444 2.561 1.00 41.53 174 ASN A C 1
ATOM 1388 O O . ASN A 1 174 ? 14.525 -7.503 3.011 1.00 41.53 174 ASN A O 1
ATOM 1392 N N . PHE A 1 175 ? 14.879 -6.110 1.271 1.00 48.50 175 PHE A N 1
ATOM 1393 C CA . PHE A 1 175 ? 14.305 -6.893 0.172 1.00 48.50 175 PHE A CA 1
ATOM 1394 C C . PHE A 1 175 ? 14.985 -8.268 0.010 1.00 48.50 175 PHE A C 1
ATOM 1396 O O . PHE A 1 175 ? 15.857 -8.475 -0.829 1.00 48.50 175 PHE A O 1
ATOM 1403 N N . SER A 1 176 ? 14.587 -9.226 0.836 1.00 45.19 176 SER A N 1
ATOM 1404 C CA . SER A 1 176 ? 14.653 -10.646 0.533 1.00 45.19 176 SER A CA 1
ATOM 1405 C C . SER A 1 176 ? 13.368 -10.981 -0.222 1.00 45.19 176 SER A C 1
ATOM 1407 O O . SER A 1 176 ? 12.307 -10.469 0.115 1.00 45.19 176 SER A O 1
ATOM 1409 N N . LEU A 1 177 ? 13.422 -11.879 -1.203 1.00 41.75 177 LEU A N 1
ATOM 1410 C CA . LEU A 1 177 ? 12.237 -12.401 -1.910 1.00 41.75 177 LEU A CA 1
ATOM 1411 C C . LEU A 1 177 ? 11.199 -13.047 -0.959 1.00 41.75 177 LEU A C 1
ATOM 1413 O O . LEU A 1 177 ? 10.091 -13.380 -1.362 1.00 41.75 177 LEU A O 1
ATOM 1417 N N . PHE A 1 178 ? 11.560 -13.193 0.321 1.00 48.56 178 PHE A N 1
ATOM 1418 C CA . PHE A 1 178 ? 10.727 -13.692 1.409 1.00 48.56 178 PHE A CA 1
ATOM 1419 C C . PHE A 1 178 ? 10.518 -12.675 2.547 1.00 48.56 178 PHE A C 1
ATOM 1421 O O . PHE A 1 178 ? 9.958 -13.044 3.579 1.00 48.56 178 PHE A O 1
ATOM 1428 N N . SER A 1 179 ? 10.991 -11.427 2.431 1.00 54.84 179 SER A N 1
ATOM 1429 C CA . SER A 1 179 ? 10.756 -10.415 3.463 1.00 54.84 179 SER A CA 1
ATOM 1430 C C . SER A 1 179 ? 9.427 -9.708 3.230 1.00 54.84 179 SER A C 1
ATOM 1432 O O . SER A 1 179 ? 9.186 -9.047 2.222 1.00 54.84 179 SER A O 1
ATOM 1434 N N . ALA A 1 180 ? 8.535 -9.862 4.202 1.00 61.19 180 ALA A N 1
ATOM 1435 C CA . ALA A 1 180 ? 7.356 -9.029 4.326 1.00 61.19 180 ALA A CA 1
ATOM 1436 C C . ALA A 1 180 ? 7.783 -7.554 4.422 1.00 61.19 180 ALA A C 1
ATOM 1438 O O . ALA A 1 180 ? 8.604 -7.196 5.269 1.00 61.19 180 ALA A O 1
ATOM 1439 N N . ASN A 1 181 ? 7.232 -6.702 3.553 1.00 69.75 181 ASN A N 1
ATOM 1440 C CA . ASN A 1 181 ? 7.393 -5.255 3.672 1.00 69.75 181 ASN A CA 1
ATOM 1441 C C . ASN A 1 181 ? 6.332 -4.734 4.633 1.00 69.75 181 ASN A C 1
ATOM 1443 O O . ASN A 1 181 ? 5.161 -5.062 4.467 1.00 69.75 181 ASN A O 1
ATOM 1447 N N . TYR A 1 182 ? 6.725 -3.926 5.614 1.00 72.12 182 TYR A N 1
ATOM 1448 C CA . TYR A 1 182 ? 5.813 -3.385 6.618 1.00 72.12 182 TYR A CA 1
ATOM 1449 C C . TYR A 1 182 ? 5.736 -1.869 6.493 1.00 72.12 182 TYR A C 1
ATOM 1451 O O . TYR A 1 182 ? 6.766 -1.197 6.513 1.00 72.12 182 TYR A O 1
ATOM 1459 N N . ILE A 1 183 ? 4.523 -1.330 6.414 1.00 73.69 183 ILE A N 1
ATOM 1460 C CA . ILE A 1 183 ? 4.271 0.107 6.559 1.00 73.69 183 ILE A CA 1
ATOM 1461 C C . ILE A 1 183 ? 3.496 0.310 7.851 1.00 73.69 183 ILE A C 1
ATOM 1463 O O . ILE A 1 183 ? 2.394 -0.217 7.981 1.00 73.69 183 ILE A O 1
ATOM 1467 N N . THR A 1 184 ? 4.057 1.084 8.779 1.00 74.62 184 THR A N 1
ATOM 1468 C CA . THR A 1 184 ? 3.391 1.416 10.046 1.00 74.62 184 THR A CA 1
ATOM 1469 C C . THR A 1 184 ? 2.707 2.778 9.943 1.00 74.62 184 THR A C 1
ATOM 1471 O O . THR A 1 184 ? 3.356 3.757 9.563 1.00 74.62 184 THR A O 1
ATOM 1474 N N . ILE A 1 185 ? 1.415 2.847 10.277 1.00 75.25 185 ILE A N 1
ATOM 1475 C CA . ILE A 1 185 ? 0.579 4.059 10.212 1.00 75.25 185 ILE A CA 1
ATOM 1476 C C . ILE A 1 185 ? -0.209 4.198 11.521 1.00 75.25 185 ILE A C 1
ATOM 1478 O O . ILE A 1 185 ? -0.947 3.290 11.895 1.00 75.25 185 ILE A O 1
ATOM 1482 N N . GLU A 1 186 ? -0.107 5.360 12.169 1.00 78.38 186 GLU A N 1
ATOM 1483 C CA . GLU A 1 186 ? -0.964 5.751 13.299 1.00 78.38 186 GLU A CA 1
ATOM 1484 C C . GLU A 1 186 ? -2.071 6.704 12.800 1.00 78.38 186 GLU A C 1
ATOM 1486 O O . GLU A 1 186 ? -1.756 7.730 12.184 1.00 78.38 186 GLU A O 1
ATOM 1491 N N . LYS A 1 187 ? -3.354 6.377 13.041 1.00 75.69 187 LYS A N 1
ATOM 1492 C CA . LYS A 1 187 ? -4.525 7.148 12.565 1.00 75.69 187 LYS A CA 1
ATOM 1493 C C . LYS A 1 187 ? -5.494 7.599 13.656 1.00 75.69 187 LYS A C 1
ATOM 1495 O O . LYS A 1 187 ? -5.850 6.788 14.536 1.00 75.69 187 LYS A O 1
#

Radius of gyration: 26.24 Å; chains: 1; bounding box: 50×63×95 Å

Secondary structure (DSSP, 8-state):
-------SSSSSSS-------------PPEEEEEEEEEEE-TTSPBPPTTSEEEEPPEEEETTEEEESSSSPPEEEEEEEE-STTS--EEEEEE--STT-SSSEE-EEEEEEETT----GGG--EEEEEEEEEETTS-EEEEEEEEE-SSSS-EEEEEEEETTEEEPPBS------TTPPEEEEEE-